Protein AF-A0A3G9HCE6-F1 (afdb_monomer_lite)

pLDDT: mean 91.92, std 8.66, range [55.44, 98.44]

Secondary structure (DSSP, 8-state):
--HHHHHHHHHHHHHHHHHHHHHHHHHHHHHGGGGPPPPPPBPPTTBPPHHHHHHH-----HHHHH-TT--EEE--TT-SS-TT-EEE-TTT--B---TT-HHHHT-TTSSB-SS--STTT---EEEEES-GGG-HHHHT-PPPHHHHHHHHHH-TT--HHHHHHT-----TTS-HHHHHHHHHHHHHGGGTT-SS--HHHHT---SS-GGGTEEEEEPTTSSEEEEE-TT----BHHHHH-TT--EEEEET--HHHHH--

Sequence (261 aa):
MTPEEKKRRKFIQQISGLGVLGLVAAAGIVGGPYLKPAEPRLRPPGAVEEDEFLGLCIKCGQCLQVCPYDSILLEDIDGKAGVGMAYIEPRERGCYLCEAFPCILACPSGALDHEHDSIEYVHMGIALVHNPDGCLAKIGKPVPDEGIDRIYDHTKVLTEAERSSRKVEIDPNDPEKVKLQKELLVKLEKHRGEESCTICADMCPFHPDHTLAIGMVAADGGGMLPEIREACNGCGACVELCPVDVIKIIPRKSYADIYKT

Structure (mmCIF, N/CA/C/O backbone):
data_AF-A0A3G9HCE6-F1
#
_entry.id   AF-A0A3G9HCE6-F1
#
loop_
_atom_site.group_PDB
_atom_site.id
_atom_site.type_symbol
_atom_site.label_atom_id
_atom_site.label_alt_id
_atom_site.label_comp_id
_atom_site.label_asym_id
_atom_site.label_entity_id
_atom_site.label_seq_id
_atom_site.pdbx_PDB_ins_code
_atom_site.Cartn_x
_atom_site.Cartn_y
_atom_site.Cartn_z
_atom_site.occupancy
_atom_site.B_iso_or_equiv
_atom_site.auth_seq_id
_atom_site.auth_comp_id
_atom_site.auth_asym_id
_atom_site.auth_atom_id
_atom_site.pdbx_PDB_model_num
ATOM 1 N N . MET A 1 1 ? -75.084 11.834 11.118 1.00 60.34 1 MET A N 1
ATOM 2 C CA . MET A 1 1 ? -73.929 12.322 10.336 1.00 60.34 1 MET A CA 1
ATOM 3 C C . MET A 1 1 ? -74.389 12.564 8.911 1.00 60.34 1 MET A C 1
ATOM 5 O O . MET A 1 1 ? -74.833 11.617 8.261 1.00 60.34 1 MET A O 1
ATOM 9 N N . THR A 1 2 ? -74.387 13.817 8.473 1.00 78.94 2 THR A N 1
ATOM 10 C CA . THR A 1 2 ? -74.925 14.236 7.172 1.00 78.94 2 THR A CA 1
ATOM 11 C C . THR A 1 2 ? -73.987 13.819 6.024 1.00 78.94 2 THR A C 1
ATOM 13 O O . THR A 1 2 ? -72.803 13.532 6.249 1.00 78.94 2 THR A O 1
ATOM 16 N N . PRO A 1 3 ? -74.478 13.738 4.772 1.00 76.44 3 PRO A N 1
ATOM 17 C CA . PRO A 1 3 ? -73.648 13.399 3.612 1.00 76.44 3 PRO A CA 1
ATOM 18 C C . PRO A 1 3 ? -72.439 14.335 3.425 1.00 76.44 3 PRO A C 1
ATOM 20 O O . PRO A 1 3 ? -71.359 13.879 3.043 1.00 76.44 3 PRO A O 1
ATOM 23 N N . GLU A 1 4 ? -72.584 15.621 3.757 1.00 77.69 4 GLU A N 1
ATOM 24 C CA . GLU A 1 4 ? -71.501 16.611 3.691 1.00 77.69 4 GLU A CA 1
ATOM 25 C C . GLU A 1 4 ? -70.404 16.371 4.736 1.00 77.69 4 GLU A C 1
ATOM 27 O O . GLU A 1 4 ? -69.217 16.471 4.418 1.00 77.69 4 GLU A O 1
ATOM 32 N N . GLU A 1 5 ? -70.764 15.968 5.958 1.00 75.50 5 GLU A N 1
ATOM 33 C CA . GLU A 1 5 ? -69.799 15.629 7.015 1.00 75.50 5 GLU A CA 1
ATOM 34 C C . GLU A 1 5 ? -68.941 14.413 6.631 1.00 75.50 5 GLU A C 1
ATOM 36 O O . GLU A 1 5 ? -67.725 14.408 6.846 1.00 75.50 5 GLU A O 1
ATOM 41 N N . LYS A 1 6 ? -69.538 13.400 5.980 1.00 76.88 6 LYS A N 1
ATOM 42 C CA . LYS A 1 6 ? -68.795 12.249 5.424 1.00 76.88 6 LYS A CA 1
ATOM 43 C C . LYS A 1 6 ? -67.804 12.673 4.337 1.00 76.88 6 LYS A C 1
ATOM 45 O O . LYS A 1 6 ? -66.693 12.141 4.292 1.00 76.88 6 LYS A O 1
ATOM 50 N N . LYS A 1 7 ? -68.186 13.625 3.478 1.00 80.25 7 LYS A N 1
ATOM 51 C CA . LYS A 1 7 ? -67.351 14.127 2.374 1.00 80.25 7 LYS A CA 1
ATOM 52 C C . LYS A 1 7 ? -66.168 14.953 2.893 1.00 80.25 7 LYS A C 1
ATOM 54 O O . LYS A 1 7 ? -65.039 14.712 2.471 1.00 80.25 7 LYS A O 1
ATOM 59 N N . ARG A 1 8 ? -66.396 15.834 3.879 1.00 78.31 8 ARG A N 1
ATOM 60 C CA . ARG A 1 8 ? -65.333 16.602 4.563 1.00 78.31 8 ARG A CA 1
ATOM 61 C C . ARG A 1 8 ? -64.347 15.691 5.295 1.00 78.31 8 ARG A C 1
ATOM 63 O O . ARG A 1 8 ? -63.143 15.885 5.172 1.00 78.31 8 ARG A O 1
ATOM 70 N N . ARG A 1 9 ? -64.829 14.652 5.988 1.00 79.62 9 ARG A N 1
ATOM 71 C CA . ARG A 1 9 ? -63.960 13.681 6.679 1.00 79.62 9 ARG A CA 1
ATOM 72 C C . ARG A 1 9 ? -63.068 12.899 5.710 1.00 79.62 9 ARG A C 1
ATOM 74 O O . ARG A 1 9 ? -61.874 12.784 5.965 1.00 79.62 9 ARG A O 1
ATOM 81 N N . LYS A 1 10 ? -63.619 12.414 4.589 1.00 76.06 10 LYS A N 1
ATOM 82 C CA . LYS A 1 10 ? -62.834 11.740 3.535 1.00 76.06 10 LYS A CA 1
ATOM 83 C C . LYS A 1 10 ? -61.774 12.659 2.929 1.00 76.06 10 LYS A C 1
ATOM 85 O O . LYS A 1 10 ? -60.643 12.229 2.742 1.00 76.06 10 LYS A O 1
ATOM 90 N N . PHE A 1 11 ? -62.123 13.918 2.678 1.00 77.69 11 PHE A N 1
ATOM 91 C CA . PHE A 1 11 ? -61.197 14.913 2.139 1.00 77.69 11 PHE A CA 1
ATOM 92 C C . PHE A 1 11 ? -60.029 15.201 3.096 1.00 77.69 11 PHE A C 1
ATOM 94 O O . PHE A 1 11 ? -58.874 15.167 2.683 1.00 77.69 11 PHE A O 1
ATOM 101 N N . ILE A 1 12 ? -60.309 15.384 4.393 1.00 80.50 12 ILE A N 1
ATOM 102 C CA . ILE A 1 12 ? -59.268 15.580 5.418 1.00 80.50 12 ILE A CA 1
ATOM 103 C C . ILE A 1 12 ? -58.364 14.344 5.528 1.00 80.50 12 ILE A C 1
ATOM 105 O O . ILE A 1 12 ? -57.147 14.492 5.612 1.00 80.50 12 ILE A O 1
ATOM 109 N N . GLN A 1 13 ? -58.924 13.129 5.473 1.00 76.81 13 GLN A N 1
ATOM 110 C CA . GLN A 1 13 ? -58.152 11.876 5.487 1.00 76.81 13 GLN A CA 1
ATOM 111 C C . GLN A 1 13 ? -57.246 11.720 4.253 1.00 76.81 13 GLN A C 1
ATOM 113 O O . GLN A 1 13 ? -56.122 11.244 4.371 1.00 76.81 13 GLN A O 1
ATOM 118 N N . GLN A 1 14 ? -57.703 12.153 3.076 1.00 75.56 14 GLN A N 1
ATOM 119 C CA . GLN A 1 14 ? -56.906 12.107 1.845 1.00 75.56 14 GLN A CA 1
ATOM 120 C C . GLN A 1 14 ? -55.777 13.146 1.841 1.00 75.56 14 GLN A C 1
ATOM 122 O O . GLN A 1 14 ? -54.654 12.818 1.464 1.00 75.56 14 GLN A O 1
ATOM 127 N N . ILE A 1 15 ? -56.040 14.371 2.310 1.00 79.69 15 ILE A N 1
ATOM 128 C CA . ILE A 1 15 ? -55.018 15.427 2.409 1.00 79.69 15 ILE A CA 1
ATOM 129 C C . ILE A 1 15 ? -53.955 15.079 3.447 1.00 79.69 15 ILE A C 1
ATOM 131 O O . ILE A 1 15 ? -52.769 15.258 3.187 1.00 79.69 15 ILE A O 1
ATOM 135 N N . SER A 1 16 ? -54.359 14.562 4.608 1.00 77.00 16 SER A N 1
ATOM 136 C CA . SER A 1 16 ? -53.408 14.140 5.643 1.00 77.00 16 SER A CA 1
ATOM 137 C C . SER A 1 16 ? -52.540 12.969 5.174 1.00 77.00 16 SER A C 1
ATOM 139 O O . SER A 1 16 ? -51.330 13.008 5.375 1.00 77.00 16 SER A O 1
ATOM 141 N N . GLY A 1 17 ? -53.114 11.989 4.465 1.00 78.12 17 GLY A N 1
ATOM 142 C CA . GLY A 1 17 ? -52.346 10.903 3.848 1.00 78.12 17 GLY A CA 1
ATOM 143 C C . GLY A 1 17 ? -51.309 11.396 2.830 1.00 78.12 17 GLY A C 1
ATOM 144 O O . GLY A 1 17 ? -50.147 11.000 2.901 1.00 78.12 17 GLY A O 1
ATOM 145 N N . LEU A 1 18 ? -51.700 12.307 1.930 1.00 80.00 18 LEU A N 1
ATOM 146 C CA . LEU A 1 18 ? -50.794 12.923 0.948 1.00 80.00 18 LEU A CA 1
ATOM 147 C C . LEU A 1 18 ? -49.711 13.792 1.605 1.00 80.00 18 LEU A C 1
ATOM 149 O O . LEU A 1 18 ? -48.564 13.763 1.170 1.00 80.00 18 LEU A O 1
ATOM 153 N N . GLY A 1 19 ? -50.050 14.531 2.665 1.00 82.81 19 GLY A N 1
ATOM 154 C CA . GLY A 1 19 ? -49.100 15.361 3.407 1.00 82.81 19 GLY A CA 1
ATOM 155 C C . GLY A 1 19 ? -48.031 14.542 4.134 1.00 82.81 19 GLY A C 1
ATOM 156 O O . GLY A 1 19 ? -46.852 14.883 4.069 1.00 82.81 19 GLY A O 1
ATOM 157 N N . VAL A 1 20 ? -48.418 13.430 4.769 1.00 84.94 20 VAL A N 1
ATOM 158 C CA . VAL A 1 20 ? -47.471 12.511 5.426 1.00 84.94 20 VAL A CA 1
ATOM 159 C C . VAL A 1 20 ? -46.556 11.843 4.398 1.00 84.94 20 VAL A C 1
ATOM 161 O O . VAL A 1 20 ? -45.344 11.822 4.590 1.00 84.94 20 VAL A O 1
ATOM 164 N N . LEU A 1 21 ? -47.105 11.362 3.279 1.00 81.38 21 LEU A N 1
ATOM 165 C CA . LEU A 1 21 ? -46.311 10.802 2.178 1.00 81.38 21 LEU A CA 1
ATOM 166 C C . LEU A 1 21 ? -45.329 11.825 1.594 1.00 81.38 21 LEU A C 1
ATOM 168 O O . LEU A 1 21 ? -44.172 11.488 1.357 1.00 81.38 21 LEU A O 1
ATOM 172 N N . GLY A 1 22 ? -45.764 13.075 1.414 1.00 86.38 22 GLY A N 1
ATOM 173 C CA . GLY A 1 22 ? -44.907 14.167 0.951 1.00 86.38 22 GLY A CA 1
ATOM 174 C C . GLY A 1 22 ? -43.752 14.465 1.909 1.00 86.38 22 GLY A C 1
ATOM 175 O O . GLY A 1 22 ? -42.620 14.632 1.462 1.00 86.38 22 GLY A O 1
ATOM 176 N N . LEU A 1 23 ? -44.006 14.467 3.222 1.00 85.38 23 LEU A N 1
ATOM 177 C CA . LEU A 1 23 ? -42.973 14.652 4.247 1.00 85.38 23 LEU A CA 1
ATOM 178 C C . LEU A 1 23 ? -41.970 13.496 4.287 1.00 85.38 23 LEU A C 1
ATOM 180 O O . LEU A 1 23 ? -40.770 13.745 4.348 1.00 85.38 23 LEU A O 1
ATOM 184 N N . VAL A 1 24 ? -42.436 12.247 4.213 1.00 85.50 24 VAL A N 1
ATOM 185 C CA . VAL A 1 24 ? -41.553 11.069 4.176 1.00 85.50 24 VAL A CA 1
ATOM 186 C C . VAL A 1 24 ? -40.700 11.071 2.908 1.00 85.50 24 VAL A C 1
ATOM 188 O O . VAL A 1 24 ? -39.497 10.837 2.984 1.00 85.50 24 VAL A O 1
ATOM 191 N N . ALA A 1 25 ? -41.285 11.396 1.753 1.00 85.56 25 ALA A N 1
ATOM 192 C CA . ALA A 1 25 ? -40.547 11.504 0.498 1.00 85.56 25 ALA A CA 1
ATOM 193 C C . ALA A 1 25 ? -39.498 12.628 0.547 1.00 85.56 25 ALA A C 1
ATOM 195 O O . ALA A 1 25 ? -38.353 12.412 0.160 1.00 85.56 25 ALA A O 1
ATOM 196 N N . ALA A 1 26 ? -39.851 13.803 1.079 1.00 85.06 26 ALA A N 1
ATOM 197 C CA . ALA A 1 26 ? -38.914 14.912 1.247 1.00 85.06 26 ALA A CA 1
ATOM 198 C C . ALA A 1 26 ? -37.781 14.565 2.225 1.00 85.06 26 ALA A C 1
ATOM 200 O O . ALA A 1 26 ? -36.617 14.823 1.928 1.00 85.06 26 ALA A O 1
ATOM 201 N N . ALA A 1 27 ? -38.096 13.920 3.352 1.00 84.69 27 ALA A N 1
ATOM 202 C CA . ALA A 1 27 ? -37.101 13.439 4.305 1.00 84.69 27 ALA A CA 1
ATOM 203 C C . ALA A 1 27 ? -36.190 12.362 3.696 1.00 84.69 27 ALA A C 1
ATOM 205 O O . ALA A 1 27 ? -34.996 12.364 3.962 1.00 84.69 27 ALA A O 1
ATOM 206 N N . GLY A 1 28 ? -36.716 11.484 2.838 1.00 83.06 28 GLY A N 1
ATOM 207 C CA . GLY A 1 28 ? -35.921 10.500 2.102 1.00 83.06 28 GLY A CA 1
ATOM 208 C C . GLY A 1 28 ? -34.998 11.131 1.055 1.00 83.06 28 GLY A C 1
ATOM 209 O O . GLY A 1 28 ? -33.844 10.734 0.950 1.00 83.06 28 GLY A O 1
ATOM 210 N N . ILE A 1 29 ? -35.464 12.144 0.316 1.00 83.56 29 ILE A N 1
ATOM 211 C CA . ILE A 1 29 ? -34.658 12.855 -0.695 1.00 83.56 29 ILE A CA 1
ATOM 212 C C . ILE A 1 29 ? -33.563 13.699 -0.035 1.00 83.56 29 ILE A C 1
ATOM 214 O O . ILE A 1 29 ? -32.429 13.705 -0.506 1.00 83.56 29 ILE A O 1
ATOM 218 N N . VAL A 1 30 ? -33.893 14.404 1.052 1.00 80.44 30 VAL A N 1
ATOM 219 C CA . VAL A 1 30 ? -32.938 15.260 1.770 1.00 80.44 30 VAL A CA 1
ATOM 220 C C . VAL A 1 30 ? -32.012 14.426 2.648 1.00 80.44 30 VAL A C 1
ATOM 222 O O . VAL A 1 30 ? -30.813 14.659 2.639 1.00 80.44 30 VAL A O 1
ATOM 225 N N . GLY A 1 31 ? -32.539 13.450 3.386 1.00 74.19 31 GLY A N 1
ATOM 226 C CA . GLY A 1 31 ? -31.785 12.614 4.321 1.00 74.19 31 GLY A CA 1
ATOM 227 C C . GLY A 1 31 ? -31.021 11.466 3.659 1.00 74.19 31 GLY A C 1
ATOM 228 O O . GLY A 1 31 ? -29.937 11.121 4.116 1.00 74.19 31 GLY A O 1
ATOM 229 N N . GLY A 1 32 ? -31.528 10.901 2.561 1.00 75.94 32 GLY A N 1
ATOM 230 C CA . GLY A 1 32 ? -30.936 9.749 1.868 1.00 75.94 32 GLY A CA 1
ATOM 231 C C . GLY A 1 32 ? -29.462 9.918 1.469 1.00 75.94 32 GLY A C 1
ATOM 232 O O . GLY A 1 32 ? -28.676 9.008 1.725 1.00 75.94 32 GLY A O 1
ATOM 233 N N . PRO A 1 33 ? -29.034 11.068 0.912 1.00 67.94 33 PRO A N 1
ATOM 234 C CA . PRO A 1 33 ? -27.624 11.329 0.618 1.00 67.94 33 PRO A CA 1
ATOM 235 C C . PRO A 1 33 ? -26.710 11.320 1.851 1.00 67.94 33 PRO A C 1
ATOM 237 O O . PRO A 1 33 ? -25.549 10.934 1.728 1.00 67.94 33 PRO A O 1
ATOM 240 N N . TYR A 1 34 ? -27.225 11.698 3.027 1.00 65.31 34 TYR A N 1
ATOM 241 C CA . TYR A 1 34 ? -26.488 11.668 4.299 1.00 65.31 34 TYR A CA 1
ATOM 242 C C . TYR A 1 34 ? -26.460 10.277 4.946 1.00 65.31 34 TYR A C 1
ATOM 244 O O . TYR A 1 34 ? -25.700 10.058 5.883 1.00 65.31 34 TYR A O 1
ATOM 252 N N . LEU A 1 35 ? -27.261 9.331 4.444 1.00 63.19 35 LEU A N 1
ATOM 253 C CA . LEU A 1 35 ? -27.303 7.939 4.903 1.00 63.19 35 LEU A CA 1
ATOM 254 C C . LEU A 1 35 ? -26.409 7.006 4.075 1.00 63.19 35 LEU A C 1
ATOM 256 O O . LEU A 1 35 ? -26.495 5.789 4.236 1.00 63.19 35 LEU A O 1
ATOM 260 N N . LYS A 1 36 ? -25.564 7.532 3.175 1.00 56.06 36 LYS A N 1
ATOM 261 C CA . LYS A 1 36 ? -24.596 6.685 2.472 1.00 56.06 36 LYS A CA 1
ATOM 262 C C . LYS A 1 36 ? -23.664 6.036 3.505 1.00 56.06 36 LYS A C 1
ATOM 264 O O . LYS A 1 36 ? -23.007 6.777 4.237 1.00 56.06 36 LYS A O 1
ATOM 269 N N . PRO A 1 37 ? -23.588 4.694 3.569 1.00 55.44 37 PRO A N 1
ATOM 270 C CA . PRO A 1 37 ? -22.619 4.037 4.429 1.00 55.44 37 PRO A CA 1
ATOM 271 C C . PRO A 1 37 ? -21.224 4.512 4.026 1.00 55.44 37 PRO A C 1
ATOM 273 O O . PRO A 1 37 ? -20.914 4.611 2.835 1.00 55.44 37 PRO A O 1
ATOM 276 N N . ALA A 1 38 ? -20.411 4.866 5.020 1.00 59.75 38 ALA A N 1
ATOM 277 C CA . ALA A 1 38 ? -19.011 5.171 4.793 1.00 59.75 38 ALA A CA 1
ATOM 278 C C . ALA A 1 38 ? -18.374 3.967 4.087 1.00 59.75 38 ALA A C 1
ATOM 280 O O . ALA A 1 38 ? -18.560 2.828 4.516 1.00 59.75 38 ALA A O 1
ATOM 281 N N . GLU A 1 39 ? -17.674 4.209 2.977 1.00 65.12 39 GLU A N 1
ATOM 282 C CA . GLU A 1 39 ? -16.879 3.152 2.362 1.00 65.12 39 GLU A CA 1
ATOM 283 C C . GLU A 1 39 ? -15.845 2.698 3.398 1.00 65.12 39 GLU A C 1
ATOM 285 O O . GLU A 1 39 ? -15.124 3.550 3.934 1.00 65.12 39 GLU A O 1
ATOM 290 N N . PRO A 1 40 ? -15.806 1.397 3.738 1.00 73.81 40 PRO A N 1
ATOM 291 C CA . PRO A 1 40 ? -14.893 0.906 4.752 1.00 73.81 40 PRO A CA 1
ATOM 292 C C . PRO A 1 40 ? -13.469 1.215 4.304 1.00 73.81 40 PRO A C 1
ATOM 294 O O . PRO A 1 40 ? -13.105 1.004 3.148 1.00 73.81 40 PRO A O 1
ATOM 297 N N . ARG A 1 41 ? -12.672 1.761 5.217 1.00 88.69 41 ARG A N 1
ATOM 298 C CA . ARG A 1 41 ? -11.258 2.053 4.980 1.00 88.69 41 ARG A CA 1
ATOM 299 C C . ARG A 1 41 ? -10.433 0.792 5.208 1.00 88.69 41 ARG A C 1
ATOM 301 O O . ARG A 1 41 ? -10.819 -0.078 5.988 1.00 88.69 41 ARG A O 1
ATOM 308 N N . LEU A 1 42 ? -9.285 0.693 4.543 1.00 95.69 42 LEU A N 1
ATOM 309 C CA . LEU A 1 42 ? -8.362 -0.413 4.774 1.00 95.69 42 LEU A CA 1
ATOM 310 C C . LEU A 1 42 ? -7.729 -0.262 6.161 1.00 95.69 42 LEU A C 1
ATOM 312 O O . LEU A 1 42 ? -7.126 0.769 6.455 1.00 95.69 42 LEU A O 1
ATOM 316 N N . ARG A 1 43 ? -7.877 -1.269 7.023 1.00 96.38 43 ARG A N 1
ATOM 317 C CA . ARG A 1 43 ? -7.261 -1.275 8.356 1.00 96.38 43 ARG A CA 1
ATOM 318 C C . ARG A 1 43 ? -5.839 -1.851 8.306 1.00 96.38 43 ARG A C 1
ATOM 320 O O . ARG A 1 43 ? -5.524 -2.578 7.362 1.00 96.38 43 ARG A O 1
ATOM 327 N N . PRO A 1 44 ? -4.970 -1.520 9.281 1.00 96.88 44 PRO A N 1
ATOM 328 C CA . PRO A 1 44 ? -3.641 -2.119 9.379 1.00 96.88 44 PRO A CA 1
ATOM 329 C C . PRO A 1 44 ? -3.672 -3.655 9.506 1.00 96.88 44 PRO A C 1
ATOM 331 O O . PRO A 1 44 ? -4.714 -4.218 9.854 1.00 96.88 44 PRO A O 1
ATOM 334 N N . PRO A 1 45 ? -2.534 -4.334 9.266 1.00 96.69 45 PRO A N 1
ATOM 335 C CA . PRO A 1 45 ? -2.390 -5.767 9.516 1.00 96.69 45 PRO A CA 1
ATOM 336 C C . PRO A 1 45 ? -2.847 -6.168 10.920 1.00 96.69 45 PRO A C 1
ATOM 338 O O . PRO A 1 45 ? -2.603 -5.436 11.878 1.00 96.69 45 PRO A O 1
ATOM 341 N N . GLY A 1 46 ? -3.504 -7.324 11.026 1.00 95.62 46 GLY A N 1
ATOM 342 C CA . GLY A 1 46 ? -3.994 -7.873 12.291 1.00 95.62 46 GLY A CA 1
ATOM 343 C C . GLY A 1 46 ? -5.261 -7.210 12.836 1.00 95.62 46 GLY A C 1
ATOM 344 O O . GLY A 1 46 ? -5.722 -7.597 13.896 1.00 95.62 46 GLY A O 1
ATOM 345 N N . ALA A 1 47 ? -5.855 -6.217 12.167 1.00 96.19 47 ALA A N 1
ATOM 346 C CA . ALA A 1 47 ? -7.066 -5.583 12.688 1.00 96.19 47 ALA A CA 1
ATOM 347 C C . ALA A 1 47 ? -8.212 -6.592 12.887 1.00 96.19 47 ALA A C 1
ATOM 349 O O . ALA A 1 47 ? -8.660 -7.211 11.921 1.00 96.19 47 ALA A O 1
ATOM 350 N N . VAL A 1 48 ? -8.741 -6.678 14.112 1.00 95.19 48 VAL A N 1
ATOM 351 C CA . VAL A 1 48 ? -9.958 -7.453 14.432 1.00 95.19 48 VAL A CA 1
ATOM 352 C C . VAL A 1 48 ? -11.168 -6.923 13.657 1.00 95.19 48 VAL A C 1
ATOM 354 O O . VAL A 1 48 ? -11.061 -5.890 12.992 1.00 95.19 48 VAL A O 1
ATOM 357 N N . GLU A 1 49 ? -12.319 -7.592 13.723 1.00 92.81 49 GLU A N 1
ATOM 358 C CA . GLU A 1 49 ? -13.537 -7.174 13.012 1.00 92.81 49 GLU A CA 1
ATOM 359 C C . GLU A 1 49 ? -13.898 -5.702 13.252 1.00 92.81 49 GLU A C 1
ATOM 361 O O . GLU A 1 49 ? -13.622 -5.139 14.306 1.00 92.81 49 GLU A O 1
ATOM 366 N N . GLU A 1 50 ? -14.503 -5.051 12.255 1.00 92.00 50 GLU A N 1
ATOM 367 C CA . GLU A 1 50 ? -14.605 -3.584 12.211 1.00 92.00 50 GLU A CA 1
ATOM 368 C C . GLU A 1 50 ? -15.250 -2.966 13.463 1.00 92.00 50 GLU A C 1
ATOM 370 O O . GLU A 1 50 ? -14.696 -2.029 14.037 1.00 92.00 50 GLU A O 1
ATOM 375 N N . ASP A 1 51 ? -16.373 -3.513 13.931 1.00 91.62 51 ASP A N 1
ATOM 376 C CA . ASP A 1 51 ? -17.062 -3.006 15.124 1.00 91.62 51 ASP A CA 1
ATOM 377 C C . ASP A 1 51 ? -16.222 -3.183 16.400 1.00 91.62 51 ASP A C 1
ATOM 379 O O . ASP A 1 51 ? -16.210 -2.315 17.278 1.00 91.62 51 ASP A O 1
ATOM 383 N N . GLU A 1 52 ? -15.474 -4.282 16.492 1.00 94.50 52 GLU A N 1
ATOM 384 C CA . GLU A 1 52 ? -14.575 -4.554 17.611 1.00 94.50 52 GLU A CA 1
ATOM 385 C C . GLU A 1 52 ? -13.338 -3.651 17.553 1.00 94.50 52 GLU A C 1
ATOM 387 O O . GLU A 1 52 ? -12.966 -3.044 18.556 1.00 94.50 52 GLU A O 1
ATOM 392 N N . PHE A 1 53 ? -12.762 -3.456 16.365 1.00 95.00 53 PHE A N 1
ATOM 393 C CA . PHE A 1 53 ? -11.640 -2.549 16.136 1.00 95.00 53 PHE A CA 1
ATOM 394 C C . PHE A 1 53 ? -11.994 -1.125 16.577 1.00 95.00 53 PHE A C 1
ATOM 396 O O . PHE A 1 53 ? -11.207 -0.469 17.263 1.00 95.00 53 PHE A O 1
ATOM 403 N N . LEU A 1 54 ? -13.195 -0.653 16.225 1.00 92.62 54 LEU A N 1
ATOM 404 C CA . LEU A 1 54 ? -13.699 0.662 16.624 1.00 92.62 54 LEU A CA 1
ATOM 405 C C . LEU A 1 54 ? -13.895 0.790 18.144 1.00 92.62 54 LEU A C 1
ATOM 407 O O . LEU A 1 54 ? -13.763 1.895 18.675 1.00 92.62 54 LEU A O 1
ATOM 411 N N . GLY A 1 55 ? -14.191 -0.313 18.839 1.00 94.38 55 GLY A N 1
ATOM 412 C CA . GLY A 1 55 ? -14.329 -0.361 20.297 1.00 94.38 55 GLY A CA 1
ATOM 413 C C . GLY A 1 55 ? -13.002 -0.487 21.051 1.00 94.38 55 GLY A C 1
ATOM 414 O O . GLY A 1 55 ? -12.855 0.092 22.128 1.00 94.38 55 GLY A O 1
ATOM 415 N N . LEU A 1 56 ? -12.030 -1.213 20.492 1.00 96.69 56 LEU A N 1
ATOM 416 C CA . LEU A 1 56 ? -10.735 -1.486 21.121 1.00 96.69 56 LEU A CA 1
ATOM 417 C C . LEU A 1 56 ? -9.684 -0.418 20.823 1.00 96.69 56 LEU A C 1
ATOM 419 O O . LEU A 1 56 ? -8.788 -0.195 21.637 1.00 96.69 56 LEU A O 1
ATOM 423 N N . CYS A 1 57 ? -9.721 0.231 19.659 1.00 96.38 57 CYS A N 1
ATOM 424 C CA . CYS A 1 57 ? -8.676 1.174 19.275 1.00 96.38 57 CYS A CA 1
ATOM 425 C C . CYS A 1 57 ? -8.704 2.428 20.160 1.00 96.38 57 CYS A C 1
ATOM 427 O O . CYS A 1 57 ? -9.564 3.301 20.037 1.00 96.38 57 CYS A O 1
ATOM 429 N N . ILE A 1 58 ? -7.687 2.564 21.013 1.00 96.12 58 ILE A N 1
ATOM 430 C CA . ILE A 1 58 ? -7.527 3.718 21.911 1.00 96.12 58 ILE A CA 1
ATOM 431 C C . ILE A 1 58 ? -6.854 4.927 21.244 1.00 96.12 58 ILE A C 1
ATOM 433 O O . ILE A 1 58 ? -6.522 5.895 21.925 1.00 96.12 58 ILE A O 1
ATOM 437 N N . LYS A 1 59 ? -6.619 4.875 19.923 1.00 95.94 59 LYS A N 1
ATOM 438 C CA . LYS A 1 59 ? -6.081 5.991 19.118 1.00 95.94 59 LYS A CA 1
ATOM 439 C C . LYS A 1 59 ? -4.716 6.503 19.604 1.00 95.94 59 LYS A C 1
ATOM 441 O O . LYS A 1 59 ? -4.407 7.684 19.508 1.00 95.94 59 LYS A O 1
ATOM 446 N N . CYS A 1 60 ? -3.883 5.604 20.131 1.00 96.81 60 CYS A N 1
ATOM 447 C CA . CYS A 1 60 ? -2.568 5.950 20.679 1.00 96.81 60 CYS A CA 1
ATOM 448 C C . CYS A 1 60 ? -1.507 6.259 19.607 1.00 96.81 60 CYS A C 1
ATOM 450 O O . CYS A 1 60 ? -0.469 6.831 19.926 1.00 96.81 60 CYS A O 1
ATOM 452 N N . GLY A 1 61 ? -1.734 5.845 18.354 1.00 97.00 61 GLY A N 1
ATOM 453 C CA . GLY A 1 61 ? -0.815 6.081 17.239 1.00 97.00 61 GLY A CA 1
ATOM 454 C C . GLY A 1 61 ? 0.470 5.243 17.250 1.00 97.00 61 GLY A C 1
ATOM 455 O O . GLY A 1 61 ? 1.325 5.469 16.400 1.00 97.00 61 GLY A O 1
ATOM 456 N N . GLN A 1 62 ? 0.629 4.271 18.156 1.00 98.00 62 GLN A N 1
ATOM 457 C CA . GLN A 1 62 ? 1.855 3.460 18.235 1.00 98.00 62 GLN A CA 1
ATOM 458 C C . GLN A 1 62 ? 2.117 2.663 16.950 1.00 98.00 62 GLN A C 1
ATOM 460 O O . GLN A 1 62 ? 3.237 2.678 16.449 1.00 98.00 62 GLN A O 1
ATOM 465 N N . CYS A 1 63 ? 1.074 2.076 16.353 1.00 97.81 63 CYS A N 1
ATOM 466 C CA . CYS A 1 63 ? 1.159 1.380 15.067 1.00 97.81 63 CYS A CA 1
ATOM 467 C C . CYS A 1 63 ? 1.666 2.282 13.924 1.00 97.81 63 CYS A C 1
ATOM 469 O O . CYS A 1 63 ? 2.462 1.830 13.103 1.00 97.81 63 CYS A O 1
ATOM 471 N N . LEU A 1 64 ? 1.276 3.564 13.904 1.00 97.56 64 LEU A N 1
ATOM 472 C CA . LEU A 1 64 ? 1.788 4.556 12.953 1.00 97.56 64 LEU A CA 1
ATOM 473 C C . LEU A 1 64 ? 3.284 4.811 13.165 1.00 97.56 64 LEU A C 1
ATOM 475 O O . LEU A 1 64 ? 4.039 4.833 12.197 1.00 97.56 64 LEU A O 1
ATOM 479 N N . GLN A 1 65 ? 3.724 4.974 14.417 1.00 97.31 65 GLN A N 1
ATOM 480 C CA . GLN A 1 65 ? 5.121 5.303 14.734 1.00 97.31 65 GLN A CA 1
ATOM 481 C C . GLN A 1 65 ? 6.097 4.182 14.363 1.00 97.31 65 GLN A C 1
ATOM 483 O O . GLN A 1 65 ? 7.202 4.454 13.899 1.00 97.31 65 GLN A O 1
ATOM 488 N N . VAL A 1 66 ? 5.690 2.925 14.558 1.00 97.62 66 VAL A N 1
ATOM 489 C CA . VAL A 1 66 ? 6.548 1.757 14.300 1.00 97.62 66 VAL A CA 1
ATOM 490 C C . VAL A 1 66 ? 6.503 1.274 12.851 1.00 97.62 66 VAL A C 1
ATOM 492 O O . VAL A 1 66 ? 7.266 0.382 12.497 1.00 97.62 66 VAL A O 1
ATOM 495 N N . CYS A 1 67 ? 5.624 1.821 12.002 1.00 98.06 67 CYS A N 1
ATOM 496 C CA . CYS A 1 67 ? 5.507 1.407 10.606 1.00 98.06 67 CYS A CA 1
ATOM 497 C C . CYS A 1 67 ? 6.762 1.820 9.807 1.00 98.06 67 CYS A C 1
ATOM 499 O O . CYS A 1 67 ? 6.962 3.018 9.565 1.00 98.06 67 CYS A O 1
ATOM 501 N N . PRO A 1 68 ? 7.589 0.871 9.319 1.00 97.31 68 PRO A N 1
ATOM 502 C CA . PRO A 1 68 ? 8.820 1.220 8.607 1.00 97.31 68 PRO A CA 1
ATOM 503 C C . PRO A 1 68 ? 8.564 1.893 7.256 1.00 97.31 68 PRO A C 1
ATOM 505 O O . PRO A 1 68 ? 9.413 2.626 6.766 1.00 97.31 68 PRO A O 1
ATOM 508 N N . TYR A 1 69 ? 7.389 1.686 6.660 1.00 97.94 69 TYR A N 1
ATOM 509 C CA . TYR A 1 69 ? 7.034 2.222 5.344 1.00 97.94 69 TYR A CA 1
ATOM 510 C C . TYR A 1 69 ? 6.146 3.468 5.393 1.00 97.94 69 TYR A C 1
ATOM 512 O O . TYR A 1 69 ? 5.807 3.983 4.332 1.00 97.94 69 TYR A O 1
ATOM 520 N N . ASP A 1 70 ? 5.784 3.954 6.589 1.00 97.69 70 ASP A N 1
ATOM 521 C CA . ASP A 1 70 ? 4.844 5.072 6.784 1.00 97.69 70 ASP A CA 1
ATOM 522 C C . ASP A 1 70 ? 3.451 4.852 6.163 1.00 97.69 70 ASP A C 1
ATOM 524 O O . ASP A 1 70 ? 2.770 5.813 5.809 1.00 97.69 70 ASP A O 1
ATOM 528 N N . SER A 1 71 ? 3.026 3.592 6.037 1.00 98.00 71 SER A N 1
ATOM 529 C CA . SER A 1 71 ? 1.762 3.202 5.394 1.00 98.00 71 SER A CA 1
ATOM 530 C C . SER A 1 71 ? 0.522 3.462 6.252 1.00 98.00 71 SER A C 1
ATOM 532 O O . SER A 1 71 ? -0.584 3.541 5.727 1.00 98.00 71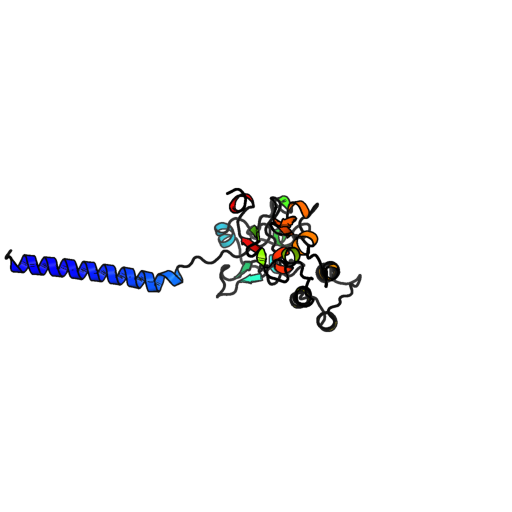 SER A O 1
ATOM 534 N N . ILE A 1 72 ? 0.681 3.536 7.577 1.00 97.94 72 ILE A N 1
ATOM 535 C CA . ILE A 1 72 ? -0.434 3.710 8.515 1.00 97.94 72 ILE A CA 1
ATOM 536 C C . ILE A 1 72 ? -0.654 5.201 8.769 1.00 97.94 72 ILE A C 1
ATOM 538 O O . ILE A 1 72 ? 0.257 5.912 9.192 1.00 97.94 72 ILE A O 1
ATOM 542 N N . LEU A 1 73 ? -1.887 5.645 8.563 1.00 95.88 73 LEU A N 1
ATOM 543 C CA . LEU A 1 73 ? -2.371 6.999 8.798 1.00 95.88 73 LEU A CA 1
ATOM 544 C C . LEU A 1 73 ? -3.379 7.001 9.952 1.00 95.88 73 LEU A C 1
ATOM 546 O O . LEU A 1 73 ? -3.987 5.975 10.264 1.00 95.88 73 LEU A O 1
ATOM 550 N N . LEU A 1 74 ? -3.562 8.158 10.588 1.00 95.25 74 LEU A N 1
ATOM 551 C CA . LEU A 1 74 ? -4.644 8.393 11.544 1.00 95.25 74 LEU A CA 1
ATOM 552 C C . LEU A 1 74 ? -5.678 9.294 10.884 1.00 95.25 74 LEU A C 1
ATOM 554 O O . LEU A 1 74 ? -5.326 10.314 10.298 1.00 95.25 74 LEU A O 1
ATOM 558 N N . GLU A 1 75 ? -6.937 8.885 10.945 1.00 92.31 75 GLU A N 1
ATOM 559 C CA . GLU A 1 75 ? -8.030 9.593 10.284 1.00 92.31 75 GLU A CA 1
ATOM 560 C C . GLU A 1 75 ? -8.354 10.912 10.994 1.00 92.31 75 GLU A C 1
ATOM 562 O O . GLU A 1 75 ? -8.355 10.981 12.227 1.00 92.31 75 GLU A O 1
ATOM 567 N N . ASP A 1 76 ? -8.642 11.950 10.213 1.00 88.81 76 ASP A N 1
ATOM 568 C CA . ASP A 1 76 ? -9.005 13.269 10.734 1.00 88.81 76 ASP A CA 1
ATOM 569 C C . ASP A 1 76 ? -10.507 13.332 11.102 1.00 88.81 76 ASP A C 1
ATOM 571 O O . ASP A 1 76 ? -11.260 12.364 10.956 1.00 88.81 76 ASP A O 1
ATOM 575 N N . ILE A 1 77 ? -10.958 14.461 11.646 1.00 86.19 77 ILE A N 1
ATOM 576 C CA . ILE A 1 77 ? -12.314 14.673 12.178 1.00 86.19 77 ILE A CA 1
ATOM 577 C C . ILE A 1 77 ? -13.394 14.528 11.096 1.00 86.19 77 ILE A C 1
ATOM 579 O O . ILE A 1 77 ? -14.505 14.083 11.384 1.00 86.19 77 ILE A O 1
ATOM 583 N N . ASP A 1 78 ? -13.078 14.908 9.864 1.00 82.69 78 ASP A N 1
ATOM 584 C CA . ASP A 1 78 ? -13.951 14.850 8.688 1.00 82.69 78 ASP A CA 1
ATOM 585 C C . ASP A 1 78 ? -13.825 13.537 7.896 1.00 82.69 78 ASP A C 1
ATOM 587 O O . ASP A 1 78 ? -14.532 13.324 6.905 1.00 82.69 78 ASP A O 1
ATOM 591 N N . GLY A 1 79 ? -12.941 12.646 8.341 1.00 77.19 79 GLY A N 1
ATOM 592 C CA . GLY A 1 79 ? -12.641 11.396 7.674 1.00 77.19 79 GLY A CA 1
ATOM 593 C C . GLY A 1 79 ? -13.696 10.302 7.861 1.00 77.19 79 GLY A C 1
ATOM 594 O O . GLY A 1 79 ? -14.647 10.401 8.639 1.00 77.19 79 GLY A O 1
ATOM 595 N N . LYS A 1 80 ? -13.521 9.206 7.117 1.00 78.00 80 LYS A N 1
ATOM 596 C CA . LYS A 1 80 ? -14.495 8.102 7.009 1.00 78.00 80 LYS A CA 1
ATOM 597 C C . LYS A 1 80 ? -14.078 6.840 7.766 1.00 78.00 80 LYS A C 1
ATOM 599 O O . LYS A 1 80 ? -14.910 5.962 7.960 1.00 78.00 80 LYS A O 1
ATOM 604 N N . ALA A 1 81 ? -12.828 6.751 8.226 1.00 76.94 81 ALA A N 1
ATOM 605 C CA . ALA A 1 81 ? -12.317 5.640 9.038 1.00 76.94 81 ALA A CA 1
ATOM 606 C C . ALA A 1 81 ? -12.680 5.735 10.534 1.00 76.94 81 ALA A C 1
ATOM 608 O O . ALA A 1 81 ? -12.267 4.875 11.312 1.00 76.94 81 ALA A O 1
ATOM 609 N N . GLY A 1 82 ? -13.405 6.775 10.954 1.00 82.44 82 GLY A N 1
ATOM 610 C CA . GLY A 1 82 ? -13.616 7.122 12.359 1.00 82.44 82 GLY A CA 1
ATOM 611 C C . GLY A 1 82 ? -12.477 7.987 12.907 1.00 82.44 82 GLY A C 1
ATOM 612 O O . GLY A 1 82 ? -11.306 7.673 12.733 1.00 82.44 82 GLY A O 1
ATOM 613 N N . VAL A 1 83 ? -12.824 9.078 13.593 1.00 88.12 83 VAL A N 1
ATOM 614 C CA . VAL A 1 83 ? -11.867 10.107 14.039 1.00 88.12 83 VAL A CA 1
ATOM 615 C C . VAL A 1 83 ? -10.727 9.509 14.867 1.00 88.12 83 VAL A C 1
ATOM 617 O O . VAL A 1 83 ? -10.981 8.878 15.898 1.00 88.12 83 VAL A O 1
ATOM 620 N N . GLY A 1 84 ? -9.484 9.740 14.448 1.00 89.75 84 GLY A N 1
ATOM 621 C CA . GLY A 1 84 ? -8.255 9.265 15.089 1.00 89.75 84 GLY A CA 1
ATOM 622 C C . GLY A 1 84 ? -7.995 7.764 14.946 1.00 89.75 84 GLY A C 1
ATOM 623 O O . GLY A 1 84 ? -7.092 7.241 15.598 1.00 89.75 84 GLY A O 1
ATOM 624 N N . MET A 1 85 ? -8.786 7.052 14.142 1.00 93.12 85 MET A N 1
ATOM 625 C CA . MET A 1 85 ? -8.597 5.622 13.917 1.00 93.12 85 MET A CA 1
ATOM 626 C C . MET A 1 85 ? -7.509 5.371 12.877 1.00 93.12 85 MET A C 1
ATOM 628 O O . MET A 1 85 ? -7.380 6.107 11.899 1.00 93.12 85 MET A O 1
ATOM 632 N N . ALA A 1 86 ? -6.754 4.292 13.081 1.00 96.00 86 ALA A N 1
ATOM 633 C CA . ALA A 1 86 ? -5.718 3.881 12.149 1.00 96.00 86 ALA A CA 1
ATOM 634 C C . ALA A 1 86 ? -6.323 3.304 10.861 1.00 96.00 86 ALA A C 1
ATOM 636 O O . ALA A 1 86 ? -7.263 2.500 10.903 1.00 96.00 86 ALA A O 1
ATOM 637 N N . TYR A 1 87 ? -5.769 3.701 9.723 1.00 96.94 87 TYR A N 1
ATOM 638 C CA . TYR A 1 87 ? -6.132 3.196 8.403 1.00 96.94 87 TYR A CA 1
ATOM 639 C C . TYR A 1 87 ? -4.933 3.258 7.452 1.00 96.94 87 TYR A C 1
ATOM 641 O O . TYR A 1 87 ? -3.883 3.801 7.793 1.00 96.94 87 TYR A O 1
ATOM 649 N N . ILE A 1 88 ? -5.085 2.677 6.268 1.00 97.50 88 ILE A N 1
ATOM 650 C CA . ILE A 1 88 ? -4.121 2.724 5.171 1.00 97.50 88 ILE A CA 1
ATOM 651 C C . ILE A 1 88 ? -4.829 3.308 3.950 1.00 97.50 88 ILE A C 1
ATOM 653 O O . ILE A 1 88 ? -5.967 2.931 3.660 1.00 97.50 88 ILE A O 1
ATOM 657 N N . GLU A 1 89 ? -4.153 4.212 3.240 1.00 95.88 89 GLU A N 1
ATOM 658 C CA . GLU A 1 89 ? -4.562 4.720 1.927 1.00 95.88 89 GLU A CA 1
ATOM 659 C C . GLU A 1 89 ? -3.656 4.090 0.857 1.00 95.88 89 GLU A C 1
ATOM 661 O O . GLU A 1 89 ? -2.547 4.582 0.623 1.00 95.88 89 GLU A O 1
ATOM 666 N N . PRO A 1 90 ? -4.073 2.978 0.217 1.00 96.75 90 PRO A N 1
ATOM 667 C CA . PRO A 1 90 ? -3.209 2.219 -0.683 1.00 96.75 90 PRO A CA 1
ATOM 668 C C . PRO A 1 90 ? -2.663 3.029 -1.854 1.00 96.75 90 PRO A C 1
ATOM 670 O O . PRO A 1 90 ? -1.594 2.706 -2.356 1.00 96.75 90 PRO A O 1
ATOM 673 N N . ARG A 1 91 ? -3.379 4.065 -2.310 1.00 95.50 91 ARG A N 1
ATOM 674 C CA . ARG A 1 91 ? -2.921 4.893 -3.433 1.00 95.50 91 ARG A CA 1
ATOM 675 C C . ARG A 1 91 ? -1.773 5.829 -3.050 1.00 95.50 91 ARG A C 1
ATOM 677 O O . ARG A 1 91 ? -0.964 6.172 -3.912 1.00 95.50 91 ARG A O 1
ATOM 684 N N . GLU A 1 92 ? -1.701 6.220 -1.782 1.00 95.12 92 GLU A N 1
ATOM 685 C CA . GLU A 1 92 ? -0.602 7.016 -1.237 1.00 95.12 92 GLU A CA 1
ATOM 686 C C . GLU A 1 92 ? 0.553 6.110 -0.809 1.00 95.12 92 GLU A C 1
ATOM 688 O O . GLU A 1 92 ? 1.670 6.261 -1.303 1.00 95.12 92 GLU A O 1
ATOM 693 N N . ARG A 1 93 ? 0.296 5.140 0.075 1.00 97.25 93 ARG A N 1
ATOM 694 C CA . ARG A 1 93 ? 1.323 4.223 0.580 1.00 97.25 93 ARG A CA 1
ATOM 695 C C . ARG A 1 93 ? 0.706 2.910 1.058 1.00 97.25 93 ARG A C 1
ATOM 697 O O . ARG A 1 93 ? 0.052 2.862 2.098 1.00 97.25 93 ARG A O 1
ATOM 704 N N . GLY A 1 94 ? 0.930 1.830 0.315 1.00 97.62 94 GLY A N 1
ATOM 705 C CA . GLY A 1 94 ? 0.466 0.488 0.655 1.00 97.62 94 GLY A CA 1
ATOM 706 C C . GLY A 1 94 ? 1.252 -0.131 1.812 1.00 97.62 94 GLY A C 1
ATOM 707 O O . GLY A 1 94 ? 2.329 0.334 2.186 1.00 97.62 94 GLY A O 1
ATOM 708 N N . CYS A 1 95 ? 0.715 -1.199 2.402 1.00 98.19 95 CYS A N 1
ATOM 709 C CA . CYS A 1 95 ? 1.439 -2.027 3.363 1.00 98.19 95 CYS A CA 1
ATOM 710 C C . CYS A 1 95 ? 2.387 -2.988 2.631 1.00 98.19 95 CYS A C 1
ATOM 712 O O . CYS A 1 95 ? 1.990 -3.639 1.667 1.00 98.19 95 CYS A O 1
ATOM 714 N N . TYR A 1 96 ? 3.615 -3.122 3.136 1.00 97.56 96 TYR A N 1
ATOM 715 C CA . TYR A 1 96 ? 4.658 -3.987 2.568 1.00 97.56 96 TYR A CA 1
ATOM 716 C C . TYR A 1 96 ? 4.907 -5.271 3.371 1.00 97.56 96 TYR A C 1
ATOM 718 O O . TYR A 1 96 ? 5.949 -5.889 3.201 1.00 97.56 96 TYR A O 1
ATOM 726 N N . LEU A 1 97 ? 3.957 -5.668 4.230 1.00 96.94 97 LEU A N 1
ATOM 727 C CA . LEU A 1 97 ? 3.956 -6.956 4.943 1.00 96.94 97 LEU A CA 1
ATOM 728 C C . LEU A 1 97 ? 5.294 -7.266 5.633 1.00 96.94 97 LEU A C 1
ATOM 730 O O . LEU A 1 97 ? 5.954 -8.254 5.333 1.00 96.94 97 LEU A O 1
ATOM 734 N N . CYS A 1 98 ? 5.709 -6.363 6.527 1.00 95.31 98 CYS A N 1
ATOM 735 C CA . CYS A 1 98 ? 6.976 -6.480 7.240 1.00 95.31 98 CYS A CA 1
ATOM 736 C C . CYS A 1 98 ? 7.083 -7.800 8.011 1.00 95.31 98 CYS A C 1
ATOM 738 O O . CYS A 1 98 ? 6.112 -8.245 8.623 1.00 95.31 98 CYS A O 1
ATOM 740 N N . GLU A 1 99 ? 8.302 -8.326 8.095 1.00 89.81 99 GLU A N 1
ATOM 741 C CA . GLU A 1 99 ? 8.636 -9.413 9.012 1.00 89.81 99 GLU A CA 1
ATOM 742 C C . GLU A 1 99 ? 8.269 -9.023 10.458 1.00 89.81 99 GLU A C 1
ATOM 744 O O . GLU A 1 99 ? 8.516 -7.891 10.887 1.00 89.81 99 GLU A O 1
ATOM 749 N N . ALA A 1 100 ? 7.623 -9.942 11.184 1.00 90.38 100 ALA A N 1
ATOM 750 C CA . ALA A 1 100 ? 7.139 -9.783 12.563 1.00 90.38 100 ALA A CA 1
ATOM 751 C C . ALA A 1 100 ? 6.114 -8.655 12.818 1.00 90.38 100 ALA A C 1
ATOM 753 O O . ALA A 1 100 ? 5.808 -8.365 13.971 1.00 90.38 100 ALA A O 1
ATOM 754 N N . PHE A 1 101 ? 5.596 -7.993 11.773 1.00 95.81 101 PHE A N 1
ATOM 755 C CA . PHE A 1 101 ? 4.547 -6.965 11.852 1.00 95.81 101 PHE A CA 1
ATOM 756 C C . PHE A 1 101 ? 4.641 -6.037 13.085 1.00 95.81 101 PHE A C 1
ATOM 758 O O . PHE A 1 101 ? 3.752 -6.054 13.939 1.00 95.81 101 PHE A O 1
ATOM 765 N N . PRO A 1 102 ? 5.643 -5.134 13.168 1.00 96.00 102 PRO A N 1
ATOM 766 C CA . PRO A 1 102 ? 5.841 -4.273 14.341 1.00 96.00 102 PRO A CA 1
ATOM 767 C C . PRO A 1 102 ? 4.592 -3.483 14.758 1.00 96.00 102 PRO A C 1
ATOM 769 O O . PRO A 1 102 ? 4.396 -3.195 15.934 1.00 96.00 102 PRO A O 1
ATOM 772 N N . CYS A 1 103 ? 3.730 -3.146 13.792 1.00 97.19 103 CYS A N 1
ATOM 773 C CA . CYS A 1 103 ? 2.453 -2.481 14.036 1.00 97.19 103 CYS A CA 1
ATOM 774 C C . CYS A 1 103 ? 1.488 -3.298 14.905 1.00 97.19 103 CYS A C 1
ATOM 776 O O . CYS A 1 103 ? 0.857 -2.697 15.772 1.00 97.19 103 CYS A O 1
ATOM 778 N N . ILE A 1 104 ? 1.413 -4.620 14.700 1.00 97.00 104 ILE A N 1
ATOM 779 C CA . ILE A 1 104 ? 0.626 -5.545 15.521 1.00 97.00 104 ILE A CA 1
ATOM 780 C C . ILE A 1 104 ? 1.209 -5.553 16.931 1.00 97.00 104 ILE A C 1
ATOM 782 O O . ILE A 1 104 ? 0.522 -5.177 17.869 1.00 97.00 104 ILE A O 1
ATOM 786 N N . LEU A 1 105 ? 2.507 -5.840 17.067 1.00 94.94 105 LEU A N 1
ATOM 787 C CA . LEU A 1 105 ? 3.187 -5.938 18.367 1.00 94.94 105 LEU A CA 1
ATOM 788 C C . LEU A 1 105 ? 3.108 -4.653 19.209 1.00 94.94 105 LEU A C 1
ATOM 790 O O . LEU A 1 105 ? 3.128 -4.700 20.438 1.00 94.94 105 LEU A O 1
ATOM 794 N N . ALA A 1 106 ? 3.030 -3.496 18.553 1.00 96.62 106 ALA A N 1
ATOM 795 C CA . ALA A 1 106 ? 2.921 -2.200 19.205 1.00 96.62 106 ALA A CA 1
ATOM 796 C C . ALA A 1 106 ? 1.476 -1.790 19.541 1.00 96.62 106 ALA A C 1
ATOM 798 O O . ALA A 1 106 ? 1.271 -0.644 19.931 1.00 96.62 106 ALA A O 1
ATOM 799 N N . CYS A 1 107 ? 0.454 -2.632 19.356 1.00 97.56 107 CYS A N 1
ATOM 800 C CA . CYS A 1 107 ? -0.934 -2.264 19.644 1.00 97.56 107 CYS A CA 1
ATOM 801 C C . CYS A 1 107 ? -1.321 -2.575 21.106 1.00 97.56 107 CYS A C 1
ATOM 803 O O . CYS A 1 107 ? -1.761 -3.669 21.421 1.00 97.56 107 CYS A O 1
ATOM 805 N N . PRO A 1 108 ? -1.289 -1.628 22.056 1.00 96.50 108 PRO A N 1
ATOM 806 C CA . PRO A 1 108 ? -1.494 -1.966 23.470 1.00 96.50 108 PRO A CA 1
ATOM 807 C C . PRO A 1 108 ? -2.924 -2.414 23.816 1.00 96.50 108 PRO A C 1
ATOM 809 O O . PRO A 1 108 ? -3.144 -2.935 24.906 1.00 96.50 108 PRO A O 1
ATOM 812 N N . SER A 1 109 ? -3.905 -2.159 22.944 1.00 96.38 109 SER A N 1
ATOM 813 C CA . SER A 1 109 ? -5.321 -2.405 23.225 1.00 96.38 109 SER A CA 1
ATOM 814 C C . SER A 1 109 ? -5.887 -3.676 22.594 1.00 96.38 109 SER A C 1
ATOM 816 O O . SER A 1 109 ? -7.051 -3.980 22.837 1.00 96.38 109 SER A O 1
ATOM 818 N N . GLY A 1 110 ? -5.105 -4.391 21.776 1.00 95.19 110 GLY A N 1
ATOM 819 C CA . GLY A 1 110 ? -5.579 -5.569 21.041 1.00 95.19 110 GLY A CA 1
ATOM 820 C C . GLY A 1 110 ? -6.513 -5.249 19.870 1.00 95.19 110 GLY A C 1
ATOM 821 O O . GLY A 1 110 ? -7.169 -6.138 19.348 1.00 95.19 110 GLY A O 1
ATOM 822 N N . ALA A 1 111 ? -6.590 -3.984 19.432 1.00 97.06 111 ALA A N 1
ATOM 823 C CA . ALA A 1 111 ? -7.312 -3.643 18.202 1.00 97.06 111 ALA A CA 1
ATOM 824 C C . ALA A 1 111 ? -6.652 -4.274 16.963 1.00 97.06 111 ALA A C 1
ATOM 826 O O . ALA A 1 111 ? -7.322 -4.545 15.970 1.00 97.06 111 ALA A O 1
ATOM 827 N N . LEU A 1 112 ? -5.337 -4.490 17.024 1.00 96.75 112 LEU A N 1
ATOM 828 C CA . LEU A 1 112 ? -4.615 -5.385 16.132 1.00 96.75 112 LEU A CA 1
ATOM 829 C C . LEU A 1 112 ? -4.330 -6.661 16.935 1.00 96.75 112 LEU A C 1
ATOM 831 O O . LEU A 1 112 ? -3.750 -6.569 18.013 1.00 96.75 112 LEU A O 1
ATOM 835 N N . ASP A 1 113 ? -4.793 -7.806 16.451 1.00 92.75 113 ASP A N 1
ATOM 836 C CA . ASP A 1 113 ? -4.700 -9.107 17.106 1.00 92.75 113 ASP A CA 1
ATOM 837 C C . ASP A 1 113 ? -3.243 -9.571 17.207 1.00 92.75 113 ASP A C 1
ATOM 839 O O . ASP A 1 113 ? -2.554 -9.724 16.201 1.00 92.75 113 ASP A O 1
ATOM 843 N N . HIS A 1 114 ? -2.781 -9.794 18.437 1.00 87.31 114 HIS A N 1
ATOM 844 C CA . HIS A 1 114 ? -1.419 -10.234 18.738 1.00 87.31 114 HIS A CA 1
ATOM 845 C C . HIS A 1 114 ? -1.241 -11.750 18.674 1.00 87.31 114 HIS A C 1
ATOM 847 O O . HIS A 1 114 ? -0.105 -12.216 18.732 1.00 87.31 114 HIS A O 1
ATOM 853 N N . GLU A 1 115 ? -2.325 -12.528 18.620 1.00 83.69 115 GLU A N 1
ATOM 854 C CA . GLU A 1 115 ? -2.230 -13.990 18.548 1.00 83.69 115 GLU A CA 1
ATOM 855 C C . GLU A 1 115 ? -1.703 -14.459 17.185 1.00 83.69 115 GLU A C 1
ATOM 857 O O . GLU A 1 115 ? -1.191 -15.573 17.068 1.00 83.69 115 GLU A O 1
ATOM 862 N N . HIS A 1 116 ? -1.776 -13.588 16.174 1.00 80.19 116 HIS A N 1
ATOM 863 C CA . HIS A 1 116 ? -1.451 -13.894 14.790 1.00 80.19 116 HIS A CA 1
ATOM 864 C C . HIS A 1 116 ? -0.564 -12.806 14.160 1.00 80.19 116 HIS A C 1
ATOM 866 O O . HIS A 1 116 ? -1.048 -11.836 13.578 1.00 80.19 116 HIS A O 1
ATOM 872 N N . ASP A 1 117 ? 0.756 -12.986 14.229 1.00 76.00 117 ASP A N 1
ATOM 873 C CA . ASP A 1 117 ? 1.768 -12.071 13.680 1.00 76.00 117 ASP A CA 1
ATOM 874 C C . ASP A 1 117 ? 2.504 -12.641 12.453 1.00 76.00 117 ASP A C 1
ATOM 876 O O . ASP A 1 117 ? 3.592 -12.184 12.101 1.00 76.00 117 ASP A O 1
ATOM 880 N N . SER A 1 118 ? 1.919 -13.632 11.773 1.00 85.69 118 SER A N 1
ATOM 881 C CA . SER A 1 118 ? 2.455 -14.174 10.523 1.00 85.69 118 SER A CA 1
ATOM 882 C C . SER A 1 118 ? 1.599 -13.781 9.321 1.00 85.69 118 SER A C 1
ATOM 884 O O . SER A 1 118 ? 0.400 -13.510 9.422 1.00 85.69 118 SER A O 1
ATOM 886 N N . ILE A 1 119 ? 2.241 -13.721 8.155 1.00 91.56 119 ILE A N 1
ATOM 887 C CA . ILE A 1 119 ? 1.652 -13.197 6.919 1.00 91.56 119 ILE A CA 1
ATOM 888 C C . ILE A 1 119 ? 0.400 -13.961 6.475 1.00 91.56 119 ILE A C 1
ATOM 890 O O . ILE A 1 119 ? -0.488 -13.368 5.863 1.00 91.56 119 ILE A O 1
ATOM 894 N N . GLU A 1 120 ? 0.314 -15.250 6.807 1.00 86.75 120 GLU A N 1
ATOM 895 C CA . GLU A 1 120 ? -0.790 -16.142 6.452 1.00 86.75 120 GLU A CA 1
ATOM 896 C C . GLU A 1 120 ? -2.096 -15.799 7.171 1.00 86.75 120 GLU A C 1
ATOM 898 O O . GLU A 1 120 ? -3.163 -16.092 6.639 1.00 86.75 120 GLU A O 1
ATOM 903 N N . TYR A 1 121 ? -2.021 -15.177 8.350 1.00 86.44 121 TYR A N 1
ATOM 904 C CA . TYR A 1 121 ? -3.190 -14.801 9.151 1.00 86.44 121 TYR A CA 1
ATOM 905 C C . TYR A 1 121 ? -3.571 -13.327 8.999 1.00 86.44 121 TYR A C 1
ATOM 907 O O . TYR A 1 121 ? -4.620 -12.885 9.471 1.00 86.44 121 TYR A O 1
ATOM 915 N N . VAL A 1 122 ? -2.731 -12.540 8.326 1.00 92.69 122 VAL A N 1
ATOM 916 C CA . VAL A 1 122 ? -3.045 -11.149 8.020 1.00 92.69 122 VAL A CA 1
ATOM 917 C C . VAL A 1 122 ? -4.046 -11.119 6.873 1.00 92.69 122 VAL A C 1
ATOM 919 O O . VAL A 1 122 ? -3.707 -11.438 5.739 1.00 92.69 122 VAL A O 1
ATOM 922 N N . HIS A 1 123 ? -5.269 -10.667 7.154 1.00 91.81 123 HIS A N 1
ATOM 923 C CA . HIS A 1 123 ? -6.324 -10.462 6.159 1.00 91.81 123 HIS A CA 1
ATOM 924 C C . HIS A 1 123 ? -6.908 -9.052 6.282 1.00 91.81 123 HIS A C 1
ATOM 926 O O . HIS A 1 123 ? -7.751 -8.770 7.129 1.00 91.81 123 HIS A O 1
ATOM 932 N N . MET A 1 124 ? -6.454 -8.138 5.428 1.00 95.75 124 MET A N 1
ATOM 933 C CA . MET A 1 124 ? -6.867 -6.727 5.457 1.00 95.75 124 MET A CA 1
ATOM 934 C C . MET A 1 124 ? -7.996 -6.454 4.450 1.00 95.75 124 MET A C 1
ATOM 936 O O . MET A 1 124 ? -8.866 -5.602 4.656 1.00 95.75 124 MET A O 1
ATOM 940 N N . GLY A 1 125 ? -7.992 -7.199 3.348 1.00 96.12 125 GLY A N 1
ATOM 941 C CA . GLY A 1 125 ? -8.965 -7.131 2.269 1.00 96.12 125 GLY A CA 1
ATOM 942 C C . GLY A 1 125 ? -8.517 -7.989 1.092 1.00 96.12 125 GLY A C 1
ATOM 943 O O . GLY A 1 125 ? -7.728 -8.916 1.253 1.00 96.12 125 GLY A O 1
ATOM 944 N N . ILE A 1 126 ? -8.963 -7.631 -0.107 1.00 97.56 126 ILE A N 1
ATOM 945 C CA . ILE A 1 126 ? -8.587 -8.329 -1.338 1.00 97.56 126 ILE A CA 1
ATOM 946 C C . ILE A 1 126 ? -8.401 -7.337 -2.482 1.00 97.56 126 ILE A C 1
ATOM 948 O O . ILE A 1 126 ? -9.126 -6.345 -2.588 1.00 97.56 126 ILE A O 1
ATOM 952 N N . ALA A 1 127 ? -7.416 -7.581 -3.343 1.00 97.94 127 ALA A N 1
ATOM 953 C CA . ALA A 1 127 ? -7.244 -6.791 -4.553 1.00 97.94 127 ALA A CA 1
ATOM 954 C C . ALA A 1 127 ? -8.339 -7.117 -5.585 1.00 97.94 127 ALA A C 1
ATOM 956 O O . ALA A 1 127 ? -8.731 -8.272 -5.756 1.00 97.94 127 ALA A O 1
ATOM 957 N N . LEU A 1 128 ? -8.810 -6.098 -6.301 1.00 97.38 128 LEU A N 1
ATOM 958 C CA . LEU A 1 128 ? -9.716 -6.215 -7.440 1.00 97.38 128 LEU A CA 1
ATOM 959 C C . LEU A 1 128 ? -9.179 -5.406 -8.618 1.00 97.38 128 LEU A C 1
ATOM 961 O O . LEU A 1 128 ? -8.994 -4.192 -8.511 1.00 97.38 128 LEU A O 1
ATOM 965 N N . VAL A 1 129 ? -9.020 -6.070 -9.762 1.00 97.00 129 VAL A N 1
ATOM 966 C CA . VAL A 1 129 ? -8.755 -5.413 -11.047 1.00 97.00 129 VAL A CA 1
ATOM 967 C C . VAL A 1 129 ? -10.065 -4.814 -11.559 1.00 97.00 129 VAL A C 1
ATOM 969 O O . VAL A 1 129 ? -10.883 -5.499 -12.165 1.00 97.00 129 VAL A O 1
ATOM 972 N N . HIS A 1 130 ? -10.306 -3.537 -11.268 1.00 96.38 130 HIS A N 1
ATOM 973 C CA . HIS A 1 130 ? -11.587 -2.885 -11.571 1.00 96.38 130 HIS A CA 1
ATOM 974 C C . HIS A 1 130 ? -11.637 -2.244 -12.963 1.00 96.38 130 HIS A C 1
ATOM 976 O O . HIS A 1 130 ? -12.723 -1.918 -13.435 1.00 96.38 130 HIS A O 1
ATOM 982 N N . ASN A 1 131 ? -10.487 -2.034 -13.611 1.00 96.31 131 ASN A N 1
ATOM 983 C CA . ASN A 1 131 ? -10.403 -1.473 -14.960 1.00 96.31 131 ASN A CA 1
ATOM 984 C C . ASN A 1 131 ? -9.359 -2.223 -15.814 1.00 96.31 131 ASN A C 1
ATOM 986 O O . ASN A 1 131 ? -8.298 -1.676 -16.120 1.00 96.31 131 ASN A O 1
ATOM 990 N N . PRO A 1 132 ? -9.622 -3.485 -16.196 1.00 95.50 132 PRO A N 1
ATOM 991 C CA . PRO A 1 132 ? -8.647 -4.305 -16.918 1.00 95.50 132 PRO A CA 1
ATOM 992 C C . PRO A 1 132 ? -8.238 -3.711 -18.275 1.00 95.50 132 PRO A C 1
ATOM 994 O O . PRO A 1 132 ? -7.110 -3.921 -18.713 1.00 95.50 132 PRO A O 1
ATOM 997 N N . ASP A 1 133 ? -9.107 -2.940 -18.932 1.00 95.06 133 ASP A N 1
ATOM 998 C CA . ASP A 1 133 ? -8.822 -2.323 -20.237 1.00 95.06 133 ASP A CA 1
ATOM 999 C C . ASP A 1 133 ? -7.797 -1.184 -20.163 1.00 95.06 133 ASP A C 1
ATOM 1001 O O . ASP A 1 133 ? -7.154 -0.864 -21.160 1.00 95.06 133 ASP A O 1
ATOM 1005 N N . GLY A 1 134 ? -7.600 -0.595 -18.980 1.00 95.81 134 GLY A N 1
ATOM 1006 C CA . GLY A 1 134 ? -6.553 0.397 -18.739 1.00 95.81 134 GLY A CA 1
ATOM 1007 C C . GLY A 1 134 ? -5.176 -0.204 -18.442 1.00 95.81 134 GLY A C 1
ATOM 1008 O O . GLY A 1 134 ? -4.207 0.544 -18.322 1.00 95.81 134 GLY A O 1
ATOM 1009 N N . CYS A 1 135 ? -5.064 -1.526 -18.274 1.00 97.00 135 CYS A N 1
ATOM 1010 C CA . CYS A 1 135 ? -3.829 -2.159 -17.819 1.00 97.00 135 CYS A CA 1
ATOM 1011 C C . CYS A 1 135 ? -2.722 -2.043 -18.876 1.00 97.00 135 CYS A C 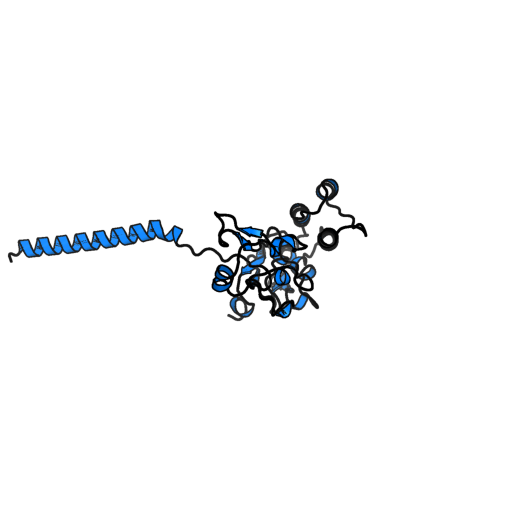1
ATOM 1013 O O . CYS A 1 135 ? -2.883 -2.536 -19.990 1.00 97.00 135 CYS A O 1
ATOM 1015 N N . LEU A 1 136 ? -1.575 -1.459 -18.503 1.00 97.25 136 LEU A N 1
ATOM 1016 C CA . LEU A 1 136 ? -0.411 -1.280 -19.386 1.00 97.25 136 LEU A CA 1
ATOM 1017 C C . LEU A 1 136 ? 0.064 -2.597 -20.017 1.00 97.25 136 LEU A C 1
ATOM 1019 O O . LEU A 1 136 ? 0.337 -2.639 -21.213 1.00 97.25 136 LEU A O 1
ATOM 1023 N N . ALA A 1 137 ? 0.075 -3.676 -19.230 1.00 96.75 137 ALA A N 1
ATOM 1024 C CA . ALA A 1 137 ? 0.459 -5.017 -19.665 1.00 96.75 137 ALA A CA 1
ATOM 1025 C C . ALA A 1 137 ? -0.500 -5.609 -20.712 1.00 96.75 137 ALA A C 1
ATOM 1027 O O . ALA A 1 137 ? -0.084 -6.351 -21.602 1.00 96.75 137 ALA A O 1
ATOM 1028 N N . LYS A 1 138 ? -1.791 -5.266 -20.621 1.00 96.31 138 LYS A N 1
ATOM 1029 C CA . LYS A 1 138 ? -2.820 -5.705 -21.568 1.00 96.31 138 LYS A CA 1
ATOM 1030 C C . LYS A 1 138 ? -2.711 -4.931 -22.876 1.00 96.31 138 LYS A C 1
ATOM 1032 O O . LYS A 1 138 ? -2.752 -5.517 -23.950 1.00 96.31 138 LYS A O 1
ATOM 1037 N N . ILE A 1 139 ? -2.556 -3.610 -22.785 1.00 95.25 139 ILE A N 1
ATOM 1038 C CA . ILE A 1 139 ? -2.524 -2.723 -23.958 1.00 95.25 139 ILE A CA 1
ATOM 1039 C C . ILE A 1 139 ? -1.138 -2.610 -24.610 1.00 95.25 139 ILE A C 1
ATOM 1041 O O . ILE A 1 139 ? -1.010 -1.907 -25.610 1.00 95.25 139 ILE A O 1
ATOM 1045 N N . GLY A 1 140 ? -0.113 -3.263 -24.049 1.00 94.50 140 GLY A N 1
ATOM 1046 C CA . GLY A 1 140 ? 1.254 -3.260 -24.574 1.00 94.50 140 GLY A CA 1
ATOM 1047 C C . GLY A 1 140 ? 1.899 -1.876 -24.555 1.00 94.50 140 GLY A C 1
ATOM 1048 O O . GLY A 1 140 ? 2.504 -1.468 -25.543 1.00 94.50 140 GLY A O 1
ATOM 1049 N N . LYS A 1 141 ? 1.699 -1.117 -23.471 1.00 95.62 141 LYS A N 1
ATOM 1050 C CA . LYS A 1 141 ? 2.361 0.177 -23.267 1.00 95.62 141 LYS A CA 1
ATOM 1051 C C . LYS A 1 141 ? 3.458 0.055 -22.212 1.00 95.62 141 LYS A C 1
ATOM 1053 O O . LYS A 1 141 ? 3.219 -0.602 -21.195 1.00 95.62 141 LYS A O 1
ATOM 1058 N N . PRO A 1 142 ? 4.593 0.751 -22.396 1.00 96.75 142 PRO A N 1
ATOM 1059 C CA . PRO A 1 142 ? 5.655 0.740 -21.413 1.00 96.75 142 PRO A CA 1
ATOM 1060 C C . PRO A 1 142 ? 5.224 1.429 -20.118 1.00 96.75 142 PRO A C 1
ATOM 1062 O O . PRO A 1 142 ? 4.320 2.275 -20.103 1.00 96.75 142 PRO A O 1
ATOM 1065 N N . VAL A 1 143 ? 5.896 1.082 -19.024 1.00 97.50 143 VAL A N 1
ATOM 1066 C CA . VAL A 1 143 ? 5.747 1.775 -17.741 1.00 97.50 143 VAL A CA 1
ATOM 1067 C C . VAL A 1 143 ? 6.202 3.235 -17.892 1.00 97.50 143 VAL A C 1
ATOM 1069 O O . VAL A 1 143 ? 7.369 3.465 -18.215 1.00 97.50 143 VAL A O 1
ATOM 1072 N N . PRO A 1 144 ? 5.321 4.226 -17.649 1.00 96.62 144 PRO A N 1
ATOM 1073 C CA . PRO A 1 144 ? 5.691 5.634 -17.733 1.00 96.62 144 PRO A CA 1
ATOM 1074 C C . PRO A 1 144 ? 6.595 6.037 -16.565 1.00 96.62 144 PRO A C 1
ATOM 1076 O O . PRO A 1 144 ? 6.395 5.580 -15.435 1.00 96.62 144 PRO A O 1
ATOM 1079 N N . ASP A 1 145 ? 7.532 6.949 -16.825 1.00 96.06 145 ASP A N 1
ATOM 1080 C CA . ASP A 1 145 ? 8.447 7.487 -15.814 1.00 96.06 145 ASP A CA 1
ATOM 1081 C C . ASP A 1 145 ? 7.691 8.109 -14.636 1.00 96.06 145 ASP A C 1
ATOM 1083 O O . ASP A 1 145 ? 8.010 7.849 -13.474 1.00 96.06 145 ASP A O 1
ATOM 1087 N N . GLU A 1 146 ? 6.615 8.845 -14.926 1.00 95.81 146 GLU A N 1
ATOM 1088 C CA . GLU A 1 146 ? 5.765 9.493 -13.924 1.00 95.81 146 GLU A CA 1
ATOM 1089 C C . GLU A 1 146 ? 5.101 8.480 -12.978 1.00 95.81 146 GLU A C 1
ATOM 1091 O O . GLU A 1 146 ? 4.761 8.802 -11.837 1.00 95.81 146 GLU A O 1
ATOM 1096 N N . GLY A 1 147 ? 4.922 7.238 -13.441 1.00 95.19 147 GLY A N 1
ATOM 1097 C CA . GLY A 1 147 ? 4.393 6.141 -12.639 1.00 95.19 147 GLY A CA 1
ATOM 1098 C C . GLY A 1 147 ? 5.304 5.770 -11.473 1.00 95.19 147 GLY A C 1
ATOM 1099 O O . GLY A 1 147 ? 4.806 5.498 -10.382 1.00 95.19 147 GLY A O 1
ATOM 1100 N N . ILE A 1 148 ? 6.620 5.794 -11.699 1.00 96.81 148 ILE A N 1
ATOM 1101 C CA . ILE A 1 148 ? 7.640 5.483 -10.689 1.00 96.81 148 ILE A CA 1
ATOM 1102 C C . ILE A 1 148 ? 7.981 6.729 -9.877 1.00 96.81 148 ILE A C 1
ATOM 1104 O O . ILE A 1 148 ? 8.070 6.662 -8.652 1.00 96.81 148 ILE A O 1
ATOM 1108 N N . ASP A 1 149 ? 8.103 7.879 -10.535 1.00 97.19 149 ASP A N 1
ATOM 1109 C CA . ASP A 1 149 ? 8.404 9.166 -9.907 1.00 97.19 149 ASP A CA 1
ATOM 1110 C C . ASP A 1 149 ? 7.425 9.516 -8.780 1.00 97.19 149 ASP A C 1
ATOM 1112 O O . ASP A 1 149 ? 7.840 9.998 -7.725 1.00 97.19 149 ASP A O 1
ATOM 1116 N N . ARG A 1 150 ? 6.139 9.178 -8.937 1.00 96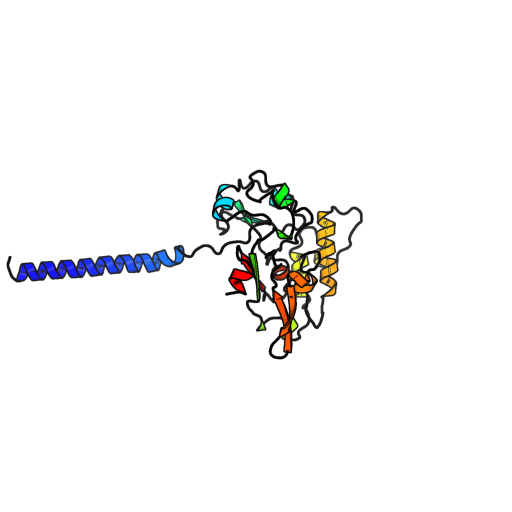.25 150 ARG A N 1
ATOM 1117 C CA . ARG A 1 150 ? 5.137 9.340 -7.872 1.00 96.25 150 ARG A CA 1
ATOM 1118 C C . ARG A 1 150 ? 5.533 8.630 -6.569 1.00 96.25 150 ARG A C 1
ATOM 1120 O O . ARG A 1 150 ? 5.261 9.135 -5.485 1.00 96.25 150 ARG A O 1
ATOM 1127 N N . ILE A 1 151 ? 6.192 7.474 -6.645 1.00 97.62 151 ILE A N 1
ATOM 1128 C CA . ILE A 1 151 ? 6.581 6.707 -5.453 1.00 97.62 151 ILE A CA 1
ATOM 1129 C C . ILE A 1 151 ? 7.730 7.397 -4.706 1.00 97.62 151 ILE A C 1
ATOM 1131 O O . ILE A 1 151 ? 7.755 7.391 -3.473 1.00 97.62 151 ILE A O 1
ATOM 1135 N N . TYR A 1 152 ? 8.632 8.081 -5.419 1.00 97.62 152 TYR A N 1
ATOM 1136 C CA . TYR A 1 152 ? 9.606 8.980 -4.788 1.00 97.62 152 TYR A CA 1
ATOM 1137 C C . TYR A 1 152 ? 8.897 10.118 -4.051 1.00 97.62 152 TYR A C 1
ATOM 1139 O O . TYR A 1 152 ? 9.285 10.462 -2.934 1.00 97.62 152 TYR A O 1
ATOM 1147 N N . ASP A 1 153 ? 7.829 10.666 -4.637 1.00 96.25 153 ASP A N 1
ATOM 1148 C CA . ASP A 1 153 ? 7.061 11.748 -4.019 1.00 96.25 153 ASP A CA 1
ATOM 1149 C C . ASP A 1 153 ? 6.372 11.307 -2.720 1.00 96.25 153 ASP A C 1
ATOM 1151 O O . ASP A 1 153 ? 6.355 12.053 -1.739 1.00 96.25 153 ASP A O 1
ATOM 1155 N N . HIS A 1 154 ? 5.900 10.064 -2.661 1.00 94.81 154 HIS A N 1
ATOM 1156 C CA . HIS A 1 154 ? 5.263 9.499 -1.469 1.00 94.81 154 HIS A CA 1
ATOM 1157 C C . HIS A 1 154 ? 6.268 9.009 -0.406 1.00 94.81 154 HIS A C 1
ATOM 1159 O O . HIS A 1 154 ? 5.903 8.802 0.753 1.00 94.81 154 HIS A O 1
ATOM 1165 N N . THR A 1 155 ? 7.547 8.849 -0.762 1.00 97.06 155 THR A N 1
ATOM 1166 C CA . THR A 1 155 ? 8.586 8.358 0.154 1.00 97.06 155 THR A CA 1
ATOM 1167 C C . THR A 1 155 ? 9.078 9.484 1.068 1.00 97.06 155 THR A C 1
ATOM 1169 O O . THR A 1 155 ? 9.708 10.445 0.624 1.00 97.06 155 THR A O 1
ATOM 1172 N N . LYS A 1 156 ? 8.806 9.382 2.374 1.00 95.38 156 LYS A N 1
ATOM 1173 C CA . LYS A 1 156 ? 9.029 10.478 3.344 1.00 95.38 156 LYS A CA 1
ATOM 1174 C C . LYS A 1 156 ? 10.480 10.641 3.793 1.00 95.38 156 LYS A C 1
ATOM 1176 O O . LYS A 1 156 ? 10.850 11.698 4.291 1.00 95.38 156 LYS A O 1
ATOM 1181 N N . VAL A 1 157 ? 11.293 9.602 3.632 1.00 96.75 157 VAL A N 1
ATOM 1182 C CA . VAL A 1 157 ? 12.665 9.548 4.160 1.00 96.75 157 VAL A CA 1
ATOM 1183 C C . VAL A 1 157 ? 13.725 10.136 3.226 1.00 96.75 157 VAL A C 1
ATOM 1185 O O . VAL A 1 157 ? 14.893 10.195 3.600 1.00 96.75 157 VAL A O 1
ATOM 1188 N N . LEU A 1 158 ? 13.341 10.533 2.010 1.00 97.19 158 LEU A N 1
ATOM 1189 C CA . LEU A 1 158 ? 14.282 11.024 1.006 1.00 97.19 158 LEU A CA 1
ATOM 1190 C C . LEU A 1 158 ? 14.742 12.446 1.305 1.00 97.19 158 LEU A C 1
ATOM 1192 O O . LEU A 1 158 ? 13.947 13.310 1.686 1.00 97.19 158 LEU A O 1
ATOM 1196 N N . THR A 1 159 ? 16.015 12.703 1.028 1.00 96.44 159 THR A N 1
ATOM 1197 C CA . THR A 1 159 ? 16.549 14.062 0.946 1.00 96.44 159 THR A CA 1
ATOM 1198 C C . THR A 1 159 ? 15.994 14.795 -0.278 1.00 96.44 159 THR A C 1
ATOM 1200 O O . THR A 1 159 ? 15.558 14.185 -1.257 1.00 96.44 159 THR A O 1
ATOM 1203 N N . GLU A 1 160 ? 16.056 16.127 -0.261 1.00 95.81 160 GLU A N 1
ATOM 1204 C CA . GLU A 1 160 ? 15.623 16.953 -1.397 1.00 95.81 160 GLU A CA 1
ATOM 1205 C C . GLU A 1 160 ? 16.396 16.626 -2.686 1.00 95.81 160 GLU A C 1
ATOM 1207 O O . GLU A 1 160 ? 15.827 16.611 -3.780 1.00 95.81 160 GLU A O 1
ATOM 1212 N N . ALA A 1 161 ? 17.689 16.311 -2.556 1.00 96.06 161 ALA A N 1
ATOM 1213 C CA . ALA A 1 161 ? 18.541 15.934 -3.677 1.00 96.06 161 ALA A CA 1
ATOM 1214 C C . ALA A 1 161 ? 18.118 14.591 -4.295 1.00 96.06 161 ALA A C 1
ATOM 1216 O O . ALA A 1 161 ? 18.004 14.492 -5.517 1.00 96.06 161 ALA A O 1
ATOM 1217 N N . GLU A 1 162 ? 17.838 13.574 -3.476 1.00 97.12 162 GLU A N 1
ATOM 1218 C CA . GLU A 1 162 ? 17.348 12.266 -3.944 1.00 97.12 162 GLU A CA 1
ATOM 1219 C C . GLU A 1 162 ? 15.971 12.390 -4.605 1.00 97.12 162 GLU A C 1
ATOM 1221 O O . GLU A 1 162 ? 15.747 11.856 -5.693 1.00 97.12 162 GLU A O 1
ATOM 1226 N N . ARG A 1 163 ? 15.063 13.164 -3.992 1.00 96.12 163 ARG A N 1
ATOM 1227 C CA . ARG A 1 163 ? 13.720 13.425 -4.529 1.00 96.12 163 ARG A CA 1
ATOM 1228 C C . ARG A 1 163 ? 13.780 14.121 -5.887 1.00 96.12 163 ARG A C 1
ATOM 1230 O O . ARG A 1 163 ? 13.102 13.687 -6.812 1.00 96.12 163 ARG A O 1
ATOM 1237 N N . SER A 1 164 ? 14.616 15.152 -6.015 1.00 95.19 164 SER A N 1
ATOM 1238 C CA . SER A 1 164 ? 14.770 15.924 -7.256 1.00 95.19 164 SER A CA 1
ATOM 1239 C C . SER A 1 164 ? 15.480 15.143 -8.361 1.00 95.19 164 SER A C 1
ATOM 1241 O O . SER A 1 164 ? 15.158 15.296 -9.535 1.00 95.19 164 SER A O 1
ATOM 1243 N N . SER A 1 165 ? 16.466 14.317 -8.003 1.00 95.94 165 SER A N 1
ATOM 1244 C CA . SER A 1 165 ? 17.253 13.547 -8.974 1.00 95.94 165 SER A CA 1
ATOM 1245 C C . SER A 1 165 ? 16.625 12.208 -9.366 1.00 95.94 165 SER A C 1
ATOM 1247 O O . SER A 1 165 ? 17.135 11.574 -10.292 1.00 95.94 165 SER A O 1
ATOM 1249 N N . ARG A 1 166 ? 15.545 11.786 -8.684 1.00 96.44 166 ARG A N 1
ATOM 1250 C CA . ARG A 1 166 ? 14.892 10.469 -8.831 1.00 96.44 166 ARG A CA 1
ATOM 1251 C C . ARG A 1 166 ? 15.888 9.312 -8.698 1.00 96.44 166 ARG A C 1
ATOM 1253 O O . ARG A 1 166 ? 15.852 8.345 -9.452 1.00 96.44 166 ARG A O 1
ATOM 1260 N N . LYS A 1 167 ? 16.831 9.445 -7.762 1.00 95.94 167 LYS A N 1
ATOM 1261 C CA . LYS A 1 167 ? 17.893 8.468 -7.493 1.00 95.94 167 LYS A CA 1
ATOM 1262 C C . LYS A 1 167 ? 18.149 8.388 -6.001 1.00 95.94 167 LYS A C 1
ATOM 1264 O O . LYS A 1 167 ? 18.166 9.410 -5.323 1.00 95.94 167 LYS A O 1
ATOM 1269 N N . VAL A 1 168 ? 18.371 7.174 -5.510 1.00 96.56 168 VAL A N 1
ATOM 1270 C CA . VAL A 1 168 ? 18.700 6.912 -4.106 1.00 96.56 168 VAL A CA 1
ATOM 1271 C C . VAL A 1 168 ? 20.004 6.141 -4.000 1.00 96.56 168 VAL A C 1
ATOM 1273 O O . VAL A 1 168 ? 20.296 5.274 -4.824 1.00 96.56 168 VAL A O 1
ATOM 1276 N N . GLU A 1 169 ? 20.763 6.435 -2.952 1.00 94.62 169 GLU A N 1
ATOM 1277 C CA . GLU A 1 169 ? 21.928 5.658 -2.539 1.00 94.62 169 GLU A CA 1
ATOM 1278 C C . GLU A 1 169 ? 21.677 5.141 -1.124 1.00 94.62 169 GLU A C 1
ATOM 1280 O O . GLU A 1 169 ? 21.180 5.875 -0.269 1.00 94.62 169 GLU A O 1
ATOM 1285 N N . ILE A 1 170 ? 21.965 3.863 -0.883 1.00 96.38 170 ILE A N 1
ATOM 1286 C CA . ILE A 1 170 ? 21.748 3.230 0.421 1.00 96.38 170 ILE A CA 1
ATOM 1287 C C . ILE A 1 170 ? 23.069 3.265 1.189 1.00 96.38 170 ILE A C 1
ATOM 1289 O O . ILE A 1 170 ? 24.033 2.613 0.781 1.00 96.38 170 ILE A O 1
ATOM 1293 N N . ASP A 1 171 ? 23.111 3.997 2.304 1.00 94.94 171 ASP A N 1
ATOM 1294 C CA . ASP A 1 171 ? 24.280 4.021 3.187 1.00 94.94 171 ASP A CA 1
ATOM 1295 C C . ASP A 1 171 ? 24.208 2.852 4.192 1.00 94.94 171 ASP A C 1
ATOM 1297 O O . ASP A 1 171 ? 23.153 2.600 4.786 1.00 94.94 171 ASP A O 1
ATOM 1301 N N . PRO A 1 172 ? 25.309 2.125 4.458 1.00 95.06 172 PRO A N 1
ATOM 1302 C CA . PRO A 1 172 ? 25.345 1.092 5.496 1.00 95.06 172 PRO A CA 1
ATOM 1303 C C . PRO A 1 172 ? 24.929 1.573 6.896 1.00 95.06 172 PRO A C 1
ATOM 1305 O O . PRO A 1 172 ? 24.481 0.761 7.707 1.00 95.06 172 PRO A O 1
ATOM 1308 N N . ASN A 1 173 ? 25.037 2.869 7.181 1.00 96.62 173 ASN A N 1
ATOM 1309 C CA . ASN A 1 173 ? 24.650 3.506 8.439 1.00 96.62 173 ASN A CA 1
ATOM 1310 C C . ASN A 1 173 ? 23.239 4.107 8.407 1.00 96.62 173 ASN A C 1
ATOM 1312 O O . ASN A 1 173 ? 22.793 4.626 9.432 1.00 96.62 173 ASN A O 1
ATOM 1316 N N . ASP A 1 174 ? 22.525 4.029 7.278 1.00 96.44 174 ASP A N 1
ATOM 1317 C CA . ASP A 1 174 ? 21.140 4.491 7.206 1.00 96.44 174 ASP A CA 1
ATOM 1318 C C . ASP A 1 174 ? 20.284 3.746 8.255 1.00 96.44 174 ASP A C 1
ATOM 1320 O O . ASP A 1 174 ? 20.440 2.525 8.439 1.00 96.44 174 ASP A O 1
ATOM 1324 N N . PRO A 1 175 ? 19.358 4.445 8.942 1.00 97.06 175 PRO A N 1
ATOM 1325 C CA . PRO A 1 175 ? 18.338 3.801 9.758 1.00 97.06 175 PRO A CA 1
ATOM 1326 C C . PRO A 1 175 ? 17.595 2.732 8.954 1.00 97.06 175 PRO A C 1
ATOM 1328 O O . PRO A 1 175 ? 17.346 2.906 7.763 1.00 97.06 175 PRO A O 1
ATOM 1331 N N . GLU A 1 176 ? 17.177 1.648 9.602 1.00 95.12 176 GLU A N 1
ATOM 1332 C CA . GLU A 1 176 ? 16.504 0.524 8.933 1.00 95.12 176 GLU A CA 1
ATOM 1333 C C . GLU A 1 176 ? 15.300 0.966 8.088 1.00 95.12 176 GLU A C 1
ATOM 1335 O O . GLU A 1 176 ? 15.180 0.606 6.921 1.00 95.12 176 GLU A O 1
ATOM 1340 N N . LYS A 1 177 ? 14.469 1.857 8.636 1.00 96.56 177 LYS A N 1
ATOM 1341 C CA . LYS A 1 177 ? 13.360 2.505 7.926 1.00 96.56 177 LYS A CA 1
ATOM 1342 C C . LYS A 1 177 ? 13.789 3.188 6.620 1.00 96.56 177 LYS A C 1
ATOM 1344 O O . LYS A 1 177 ? 13.095 3.078 5.613 1.00 96.56 177 LYS A O 1
ATOM 1349 N N . VAL A 1 178 ? 14.922 3.889 6.630 1.00 97.88 178 VAL A N 1
ATOM 1350 C CA . VAL A 1 178 ? 15.464 4.565 5.442 1.00 97.88 178 VAL A CA 1
ATOM 1351 C C . VAL A 1 178 ? 15.910 3.527 4.413 1.00 97.88 178 VAL A C 1
ATOM 1353 O O . VAL A 1 178 ? 15.541 3.638 3.245 1.00 97.88 178 VAL A O 1
ATOM 1356 N N . LYS A 1 179 ? 16.622 2.483 4.853 1.00 97.75 179 LYS A N 1
ATOM 1357 C CA . LYS A 1 179 ? 17.073 1.382 3.989 1.00 97.75 179 LYS A CA 1
ATOM 1358 C C . LYS A 1 179 ? 15.904 0.692 3.298 1.00 97.75 179 LYS A C 1
ATOM 1360 O O . LYS A 1 179 ? 15.879 0.659 2.076 1.00 97.75 179 LYS A O 1
ATOM 1365 N N . LEU A 1 180 ? 14.900 0.243 4.053 1.00 97.00 180 LEU A N 1
ATOM 1366 C CA . LEU A 1 180 ? 13.733 -0.464 3.513 1.00 97.00 180 LEU A CA 1
ATOM 1367 C C . LEU A 1 180 ? 12.997 0.356 2.445 1.00 97.00 180 LEU A C 1
ATOM 1369 O O . LEU A 1 180 ? 12.665 -0.150 1.372 1.00 97.00 180 LEU A O 1
ATOM 1373 N N . GLN A 1 181 ? 12.773 1.647 2.706 1.00 98.06 181 GLN A N 1
ATOM 1374 C CA . GLN A 1 181 ? 12.093 2.516 1.746 1.00 98.06 181 GLN A CA 1
ATOM 1375 C C . GLN A 1 181 ? 12.954 2.810 0.504 1.00 98.06 181 GLN A C 1
ATOM 1377 O O . GLN A 1 181 ? 12.412 2.866 -0.599 1.00 98.06 181 GLN A O 1
ATOM 1382 N N . LYS A 1 182 ? 14.279 2.956 0.639 1.00 98.12 182 LYS A N 1
ATOM 1383 C CA . LYS A 1 182 ? 15.186 3.122 -0.512 1.00 98.12 182 LYS A CA 1
ATOM 1384 C C . LYS A 1 182 ? 15.334 1.834 -1.325 1.00 98.12 182 LYS A C 1
ATOM 1386 O O . LYS A 1 182 ? 15.331 1.890 -2.550 1.00 98.12 182 LYS A O 1
ATOM 1391 N N . GLU A 1 183 ? 15.411 0.673 -0.681 1.00 97.31 183 GLU A N 1
ATOM 1392 C CA . GLU A 1 183 ? 15.464 -0.634 -1.349 1.00 97.31 183 GLU A CA 1
ATOM 1393 C C . GLU A 1 183 ? 14.229 -0.884 -2.211 1.00 97.31 183 GLU A C 1
ATOM 1395 O O . GLU A 1 183 ? 14.347 -1.400 -3.324 1.00 97.31 183 GLU A O 1
ATOM 1400 N N . LEU A 1 184 ? 13.050 -0.485 -1.727 1.00 97.31 184 LEU A N 1
ATOM 1401 C CA . LEU A 1 184 ? 11.819 -0.507 -2.509 1.00 97.31 184 LEU A CA 1
ATOM 1402 C C . LEU A 1 184 ? 11.960 0.309 -3.803 1.00 97.31 184 LEU A C 1
ATOM 1404 O O . LEU A 1 184 ? 11.625 -0.197 -4.873 1.00 97.31 184 LEU A O 1
ATOM 1408 N N . LEU A 1 185 ? 12.484 1.536 -3.721 1.00 97.94 185 LEU A N 1
ATOM 1409 C CA . LEU A 1 185 ? 12.695 2.394 -4.893 1.00 97.94 185 LEU A CA 1
ATOM 1410 C C . LEU A 1 185 ? 13.711 1.779 -5.862 1.00 97.94 185 LEU A C 1
ATOM 1412 O O . LEU A 1 185 ? 13.442 1.698 -7.055 1.00 97.94 185 LEU A O 1
ATOM 1416 N N . VAL A 1 186 ? 14.832 1.254 -5.357 1.00 97.31 186 VAL A N 1
ATOM 1417 C CA . VAL A 1 186 ? 15.846 0.567 -6.181 1.00 97.31 186 VAL A CA 1
ATOM 1418 C C . VAL A 1 186 ? 15.258 -0.643 -6.913 1.00 97.31 186 VAL A C 1
ATOM 1420 O O . VAL A 1 186 ? 15.586 -0.883 -8.075 1.00 97.31 186 VAL A O 1
ATOM 1423 N N . LYS A 1 187 ? 14.395 -1.425 -6.254 1.00 96.56 187 LYS A N 1
ATOM 1424 C CA . LYS A 1 187 ? 13.687 -2.543 -6.897 1.00 96.56 187 LYS A CA 1
ATOM 1425 C C . LYS A 1 187 ? 12.724 -2.037 -7.971 1.00 96.56 187 LYS A C 1
ATOM 1427 O O . LYS A 1 187 ? 12.721 -2.589 -9.067 1.00 96.56 187 LYS A O 1
ATOM 1432 N N . LEU A 1 188 ? 11.973 -0.975 -7.678 1.00 96.56 188 LEU A N 1
ATOM 1433 C CA . LEU A 1 188 ? 10.987 -0.395 -8.586 1.00 96.56 188 LEU A CA 1
ATOM 1434 C C . LEU A 1 188 ? 11.617 0.191 -9.859 1.00 96.56 188 LEU A C 1
ATOM 1436 O O . LEU A 1 188 ? 11.045 0.043 -10.935 1.00 96.56 188 LEU A O 1
ATOM 1440 N N . GLU A 1 189 ? 12.809 0.788 -9.767 1.00 95.69 189 GLU A N 1
ATOM 1441 C CA . GLU A 1 189 ? 13.538 1.348 -10.919 1.00 95.69 189 GLU A CA 1
ATOM 1442 C C . GLU A 1 189 ? 13.783 0.335 -12.046 1.00 95.69 189 GLU A C 1
ATOM 1444 O O . GLU A 1 189 ? 13.880 0.716 -13.210 1.00 95.69 189 GLU A O 1
ATOM 1449 N N . LYS A 1 190 ? 13.820 -0.968 -11.741 1.00 94.62 190 LYS A N 1
ATOM 1450 C CA . LYS A 1 190 ? 13.967 -2.023 -12.759 1.00 94.62 190 LYS A CA 1
ATOM 1451 C C . LYS A 1 190 ? 12.798 -2.083 -13.741 1.00 94.62 190 LYS A C 1
ATOM 1453 O O . LYS A 1 190 ? 12.976 -2.584 -14.844 1.00 94.62 190 LYS A O 1
ATOM 1458 N N . HIS A 1 191 ? 11.637 -1.570 -13.344 1.00 96.50 191 HIS A N 1
ATOM 1459 C CA . HIS A 1 191 ? 10.436 -1.541 -14.170 1.00 96.50 191 HIS A CA 1
ATOM 1460 C C . HIS A 1 191 ? 10.312 -0.257 -14.996 1.00 96.50 191 HIS A C 1
ATOM 1462 O O . HIS A 1 191 ? 9.367 -0.117 -15.770 1.00 96.50 191 HIS A O 1
ATOM 1468 N N . ARG A 1 192 ? 11.229 0.707 -14.847 1.00 95.38 192 ARG A N 1
ATOM 1469 C CA . ARG A 1 192 ? 11.166 1.976 -15.578 1.00 95.38 192 ARG A CA 1
ATOM 1470 C C . ARG A 1 192 ? 11.304 1.742 -17.078 1.00 95.38 192 ARG A C 1
ATOM 1472 O O . ARG A 1 192 ? 12.290 1.164 -17.529 1.00 95.38 192 ARG A O 1
ATOM 1479 N N . GLY A 1 193 ? 10.316 2.197 -17.849 1.00 94.44 193 GLY A N 1
ATOM 1480 C CA . GLY A 1 193 ? 10.291 2.011 -19.300 1.00 94.44 193 GLY A CA 1
ATOM 1481 C C . GLY A 1 193 ? 10.129 0.556 -19.752 1.00 94.44 193 GLY A C 1
ATOM 1482 O O . GLY A 1 193 ? 10.312 0.270 -20.932 1.00 94.44 193 GLY A O 1
ATOM 1483 N N . GLU A 1 194 ? 9.795 -0.373 -18.851 1.00 92.19 194 GLU A N 1
ATOM 1484 C CA . GLU A 1 194 ? 9.577 -1.773 -19.207 1.00 92.19 194 GLU A CA 1
ATOM 1485 C C . GLU A 1 194 ? 8.350 -1.912 -20.120 1.00 92.19 194 GLU A C 1
ATOM 1487 O O . GLU A 1 194 ? 7.254 -1.484 -19.761 1.00 92.19 194 GLU A O 1
ATOM 1492 N N . GLU A 1 195 ? 8.531 -2.530 -21.291 1.00 88.25 195 GLU A N 1
ATOM 1493 C CA . GLU A 1 195 ? 7.493 -2.703 -22.326 1.00 88.25 195 GLU A CA 1
ATOM 1494 C C . GLU A 1 195 ? 6.335 -3.612 -21.875 1.00 88.25 195 GLU A C 1
ATOM 1496 O O . GLU A 1 195 ? 5.192 -3.441 -22.296 1.00 88.25 195 GLU A O 1
ATOM 1501 N N . SER A 1 196 ? 6.621 -4.581 -21.002 1.00 89.88 196 SER A N 1
ATOM 1502 C CA . SER A 1 196 ? 5.640 -5.522 -20.461 1.00 89.88 196 SER A CA 1
ATOM 1503 C C . SER A 1 196 ? 5.497 -5.316 -18.959 1.00 89.88 196 SER A C 1
ATOM 1505 O O . SER A 1 196 ? 6.152 -5.987 -18.173 1.00 89.88 196 SER A O 1
ATOM 1507 N N . CYS A 1 197 ? 4.620 -4.398 -18.560 1.00 96.69 197 CYS A N 1
ATOM 1508 C CA . CYS A 1 197 ? 4.412 -4.062 -17.152 1.00 96.69 197 CYS A CA 1
ATOM 1509 C C . CYS A 1 197 ? 3.961 -5.273 -16.308 1.00 96.69 197 CYS A C 1
ATOM 1511 O O . CYS A 1 197 ? 2.883 -5.826 -16.516 1.00 96.69 197 CYS A O 1
ATOM 1513 N N . THR A 1 198 ? 4.744 -5.634 -15.294 1.00 96.81 198 THR A N 1
ATOM 1514 C CA . THR A 1 198 ? 4.428 -6.702 -14.320 1.00 96.81 198 THR A CA 1
ATOM 1515 C C . THR A 1 198 ? 4.511 -6.225 -12.869 1.00 96.81 198 THR A C 1
ATOM 1517 O O . THR A 1 198 ? 4.320 -7.018 -11.949 1.00 96.81 198 THR A O 1
ATOM 1520 N N . ILE A 1 199 ? 4.699 -4.916 -12.649 1.00 97.56 199 ILE A N 1
ATOM 1521 C CA . ILE A 1 199 ? 4.975 -4.279 -11.347 1.00 97.56 199 ILE A CA 1
ATOM 1522 C C . ILE A 1 199 ? 4.113 -4.835 -10.209 1.00 97.56 199 ILE A C 1
ATOM 1524 O O . ILE A 1 199 ? 4.628 -5.189 -9.157 1.00 97.56 199 ILE A O 1
ATOM 1528 N N . CYS A 1 200 ? 2.792 -4.917 -10.393 1.00 97.69 200 CYS A N 1
ATOM 1529 C CA . CYS A 1 200 ? 1.892 -5.348 -9.321 1.00 97.69 200 CYS A CA 1
ATOM 1530 C C . CYS A 1 200 ? 2.106 -6.801 -8.867 1.00 97.69 200 CYS A C 1
ATOM 1532 O O . CYS A 1 200 ? 1.833 -7.101 -7.706 1.00 97.69 200 CYS A O 1
ATOM 1534 N N . ALA A 1 201 ? 2.580 -7.675 -9.759 1.00 97.69 201 ALA A N 1
ATOM 1535 C CA . ALA A 1 201 ? 2.895 -9.064 -9.456 1.00 97.69 201 ALA A CA 1
ATOM 1536 C C . ALA A 1 201 ? 4.330 -9.198 -8.932 1.00 97.69 201 ALA A C 1
ATOM 1538 O O . ALA A 1 201 ? 4.535 -9.827 -7.897 1.00 97.69 201 ALA A O 1
ATOM 1539 N N . ASP A 1 202 ? 5.300 -8.559 -9.591 1.00 97.38 202 ASP A N 1
ATOM 1540 C CA . ASP A 1 202 ? 6.731 -8.682 -9.266 1.00 97.38 202 ASP A CA 1
ATOM 1541 C C . ASP A 1 202 ? 7.111 -7.974 -7.963 1.00 97.38 202 ASP A C 1
ATOM 1543 O O . ASP A 1 202 ? 8.007 -8.409 -7.242 1.00 97.38 202 ASP A O 1
ATOM 1547 N N . MET A 1 203 ? 6.405 -6.892 -7.635 1.00 97.56 203 MET A N 1
ATOM 1548 C CA . MET A 1 203 ? 6.598 -6.128 -6.402 1.00 97.56 203 MET A CA 1
ATOM 1549 C C . MET A 1 203 ? 5.578 -6.496 -5.318 1.00 97.56 203 MET A C 1
ATOM 1551 O O . MET A 1 203 ? 5.459 -5.785 -4.319 1.00 97.56 203 MET A O 1
ATOM 1555 N N . CYS A 1 204 ? 4.812 -7.578 -5.497 1.00 98.12 204 CYS A N 1
ATOM 1556 C CA . CYS A 1 204 ? 3.902 -8.046 -4.461 1.00 98.12 204 CYS A CA 1
ATOM 1557 C C . CYS A 1 204 ? 4.724 -8.524 -3.244 1.00 98.12 204 CYS A C 1
ATOM 1559 O O . CYS A 1 204 ? 5.545 -9.428 -3.383 1.00 98.12 204 CYS A O 1
ATOM 1561 N N . PRO A 1 205 ? 4.515 -7.948 -2.044 1.00 97.25 205 PRO A N 1
ATOM 1562 C CA . PRO A 1 205 ? 5.326 -8.256 -0.866 1.00 97.25 205 PRO A CA 1
ATOM 1563 C C . PRO A 1 205 ? 4.941 -9.583 -0.198 1.00 97.25 205 PRO A C 1
ATOM 1565 O O . PRO A 1 205 ? 5.453 -9.903 0.871 1.00 97.25 205 PRO A O 1
ATOM 1568 N N . PHE A 1 206 ? 4.008 -10.342 -0.783 1.00 97.19 206 PHE A N 1
ATOM 1569 C CA . PHE A 1 206 ? 3.609 -11.624 -0.226 1.00 97.19 206 PHE A CA 1
ATOM 1570 C C . PHE A 1 206 ? 4.767 -12.624 -0.316 1.00 97.19 206 PHE A C 1
ATOM 1572 O O . PHE A 1 206 ? 5.358 -12.806 -1.379 1.00 97.19 206 PHE A O 1
ATOM 1579 N N . HIS A 1 207 ? 5.091 -13.269 0.801 1.00 93.50 207 HIS A N 1
ATOM 1580 C CA . HIS A 1 207 ? 6.199 -14.210 0.925 1.00 93.50 207 HIS A CA 1
ATOM 1581 C C . HIS A 1 207 ? 5.699 -15.541 1.518 1.00 93.50 207 HIS A C 1
ATOM 1583 O O . HIS A 1 207 ? 4.692 -15.546 2.223 1.00 93.50 207 HIS A O 1
ATOM 1589 N N . PRO A 1 208 ? 6.379 -16.678 1.270 1.00 92.00 208 PRO A N 1
ATOM 1590 C CA . PRO A 1 208 ? 7.657 -16.819 0.561 1.00 92.00 208 PRO A CA 1
ATOM 1591 C C . PRO A 1 208 ? 7.564 -16.675 -0.965 1.00 92.00 208 PRO A C 1
ATOM 1593 O O . PRO A 1 208 ? 8.589 -16.470 -1.608 1.00 92.00 208 PRO A O 1
ATOM 1596 N N . ASP A 1 209 ? 6.365 -16.770 -1.542 1.00 94.94 209 ASP A N 1
ATOM 1597 C CA . ASP A 1 209 ? 6.153 -16.744 -2.990 1.00 94.94 209 ASP A CA 1
ATOM 1598 C C . ASP A 1 209 ? 5.015 -15.786 -3.361 1.00 94.94 209 ASP A C 1
ATOM 1600 O O . ASP A 1 209 ? 3.835 -16.069 -3.141 1.00 94.94 209 ASP A O 1
ATOM 1604 N N . HIS A 1 210 ? 5.383 -14.657 -3.963 1.00 95.88 210 HIS A N 1
ATOM 1605 C CA . HIS A 1 210 ? 4.467 -13.603 -4.391 1.00 95.88 210 HIS A CA 1
ATOM 1606 C C . HIS A 1 210 ? 3.409 -14.090 -5.396 1.00 95.88 210 HIS A C 1
ATOM 1608 O O . HIS A 1 210 ? 2.284 -13.575 -5.420 1.00 95.88 210 HIS A O 1
ATOM 1614 N N . THR A 1 211 ? 3.719 -15.134 -6.174 1.00 96.81 211 THR A N 1
ATOM 1615 C CA . THR A 1 211 ? 2.806 -15.688 -7.178 1.00 96.81 211 THR A CA 1
ATOM 1616 C C . THR A 1 211 ? 1.602 -16.394 -6.560 1.00 96.81 211 THR A C 1
ATOM 1618 O O . THR A 1 211 ? 0.617 -16.634 -7.257 1.00 96.81 211 THR A O 1
ATOM 1621 N N . LEU A 1 212 ? 1.619 -16.692 -5.258 1.00 96.75 212 LEU A N 1
ATOM 1622 C CA . LEU A 1 212 ? 0.455 -17.216 -4.537 1.00 96.75 212 LEU A CA 1
ATOM 1623 C C . LEU A 1 212 ? -0.616 -16.142 -4.292 1.00 96.75 212 LEU A C 1
ATOM 1625 O O . LEU A 1 212 ? -1.786 -16.481 -4.104 1.00 96.75 212 LEU A O 1
ATOM 1629 N N . ALA A 1 213 ? -0.233 -14.862 -4.314 1.00 97.44 213 ALA A N 1
ATOM 1630 C CA . ALA A 1 213 ? -1.133 -13.729 -4.116 1.00 97.44 213 ALA A CA 1
ATOM 1631 C C . ALA A 1 213 ? -1.500 -13.035 -5.433 1.00 97.44 213 ALA A C 1
ATOM 1633 O O . ALA A 1 213 ? -2.674 -12.725 -5.648 1.00 97.44 213 ALA A O 1
ATOM 1634 N N . ILE A 1 214 ? -0.522 -12.783 -6.311 1.00 98.00 214 ILE A N 1
ATOM 1635 C CA . ILE A 1 214 ? -0.741 -12.136 -7.612 1.00 98.00 214 ILE A CA 1
ATOM 1636 C C . ILE A 1 214 ? 0.130 -12.815 -8.673 1.00 98.00 214 ILE A C 1
ATOM 1638 O O . ILE A 1 214 ? 1.354 -12.812 -8.576 1.00 98.00 214 ILE A O 1
ATOM 1642 N N . GLY A 1 215 ? -0.503 -13.374 -9.703 1.00 97.31 215 GLY A N 1
ATOM 1643 C CA . GLY A 1 215 ? 0.167 -13.885 -10.903 1.00 97.31 215 GLY A CA 1
ATOM 1644 C C . GLY A 1 215 ? -0.085 -12.996 -12.119 1.00 97.31 215 GLY A C 1
ATOM 1645 O O . GLY A 1 215 ? -0.956 -12.134 -12.086 1.00 97.31 215 GLY A O 1
ATOM 1646 N N . MET A 1 216 ? 0.638 -13.229 -13.216 1.00 96.94 216 MET A N 1
ATOM 1647 C CA . MET A 1 216 ? 0.340 -12.625 -14.520 1.00 96.94 216 MET A CA 1
ATOM 1648 C C . MET A 1 216 ? -0.166 -13.710 -15.471 1.00 96.94 216 MET A C 1
ATOM 1650 O O . MET A 1 216 ? 0.506 -14.723 -15.669 1.00 96.94 216 MET A O 1
ATOM 1654 N N . VAL A 1 217 ? -1.338 -13.500 -16.068 1.00 96.38 217 VAL A N 1
ATOM 1655 C CA . VAL A 1 217 ? -1.976 -14.439 -17.005 1.00 96.38 217 VAL A CA 1
ATOM 1656 C C . VAL A 1 217 ? -2.281 -13.759 -18.334 1.00 96.38 217 VAL A C 1
ATOM 1658 O O . VAL A 1 217 ? -2.406 -12.536 -18.400 1.00 96.38 217 VAL A O 1
ATOM 1661 N N . ALA A 1 218 ? -2.391 -14.547 -19.403 1.00 96.19 218 ALA A N 1
ATOM 1662 C CA . ALA A 1 218 ? -2.775 -14.027 -20.709 1.00 96.19 218 ALA A CA 1
ATOM 1663 C C . ALA A 1 218 ? -4.196 -13.448 -20.653 1.00 96.19 218 ALA A C 1
ATOM 1665 O O . ALA A 1 218 ? -5.110 -14.083 -20.127 1.00 96.19 218 ALA A O 1
ATOM 1666 N N . ALA A 1 219 ? -4.374 -12.249 -21.202 1.00 91.69 219 ALA A N 1
ATOM 1667 C CA . ALA A 1 219 ? -5.677 -11.609 -21.293 1.00 91.69 219 ALA A CA 1
ATOM 1668 C C . ALA A 1 219 ? -6.414 -12.017 -22.576 1.00 91.69 219 ALA A C 1
ATOM 1670 O O . ALA A 1 219 ? -5.802 -12.238 -23.628 1.00 91.69 219 ALA A O 1
ATOM 1671 N N . ASP A 1 220 ? -7.746 -12.032 -22.516 1.00 85.31 220 ASP A N 1
ATOM 1672 C CA . ASP A 1 220 ? -8.576 -12.167 -23.711 1.00 85.31 220 ASP A CA 1
ATOM 1673 C C . ASP A 1 220 ? -8.301 -11.001 -24.671 1.00 85.31 220 ASP A C 1
ATOM 1675 O O . ASP A 1 220 ? -8.399 -9.827 -24.302 1.00 85.31 220 ASP A O 1
ATOM 1679 N N . GLY A 1 221 ? -7.951 -11.327 -25.917 1.00 80.69 221 GLY A N 1
ATOM 1680 C CA . GLY A 1 221 ? -7.583 -10.335 -26.932 1.00 80.69 221 GLY A CA 1
ATOM 1681 C C . GLY A 1 221 ? -6.097 -9.960 -26.970 1.00 80.69 221 GLY A C 1
ATOM 1682 O O . GLY A 1 221 ? -5.725 -9.121 -27.788 1.00 80.69 221 GLY A O 1
ATOM 1683 N N . GLY A 1 222 ? -5.248 -10.611 -26.168 1.00 87.81 222 GLY A N 1
ATOM 1684 C CA . GLY A 1 222 ? -3.794 -10.425 -26.172 1.00 87.81 222 GLY A CA 1
ATOM 1685 C C . GLY A 1 222 ? -3.277 -9.566 -25.015 1.00 87.81 222 GLY A C 1
ATOM 1686 O O . GLY A 1 222 ? -4.036 -8.888 -24.327 1.00 87.81 222 GLY A O 1
ATOM 1687 N N . GLY A 1 223 ? -1.960 -9.621 -24.799 1.00 92.44 223 GLY A N 1
ATOM 1688 C CA . GLY A 1 223 ? -1.307 -9.009 -23.640 1.00 92.44 223 GLY A CA 1
ATOM 1689 C C . GLY A 1 223 ? -1.495 -9.820 -22.354 1.00 92.44 223 GLY A C 1
ATOM 1690 O O . GLY A 1 223 ? -1.944 -10.970 -22.380 1.00 92.44 223 GLY A O 1
ATOM 1691 N N . MET A 1 224 ? -1.129 -9.216 -21.226 1.00 96.00 224 MET A N 1
ATOM 1692 C CA . MET A 1 224 ? -1.177 -9.846 -19.903 1.00 96.00 224 MET A CA 1
ATOM 1693 C C . MET A 1 224 ? -2.087 -9.066 -18.949 1.00 96.00 224 MET A C 1
ATOM 1695 O O . MET A 1 224 ? -2.261 -7.856 -19.085 1.00 96.00 224 MET A O 1
ATOM 1699 N N . LEU A 1 225 ? -2.640 -9.746 -17.950 1.00 96.50 225 LEU A N 1
ATOM 1700 C CA . LEU A 1 225 ? -3.368 -9.146 -16.834 1.00 96.50 225 LEU A CA 1
ATOM 1701 C C . LEU A 1 225 ? -2.932 -9.775 -15.508 1.00 96.50 225 LEU A C 1
ATOM 1703 O O . LEU A 1 225 ? -2.591 -10.961 -15.480 1.00 96.50 225 LEU A O 1
ATOM 1707 N N . PRO A 1 226 ? -2.974 -9.012 -14.403 1.00 97.19 226 PRO A N 1
ATOM 1708 C CA . PRO A 1 226 ? -2.780 -9.587 -13.088 1.00 97.19 226 PRO A CA 1
ATOM 1709 C C . PRO A 1 226 ? -3.979 -10.455 -12.700 1.00 97.19 226 PRO A C 1
ATOM 1711 O O . PRO A 1 226 ? -5.128 -10.012 -12.720 1.00 97.19 226 PRO A O 1
ATOM 1714 N N . GLU A 1 227 ? -3.692 -11.687 -12.310 1.00 97.19 227 GLU A N 1
ATOM 1715 C CA . GLU A 1 227 ? -4.622 -12.609 -11.677 1.00 97.19 227 GLU A CA 1
ATOM 1716 C C . GLU A 1 227 ? -4.438 -12.515 -10.163 1.00 97.19 227 GLU A C 1
ATOM 1718 O O . GLU A 1 227 ? -3.383 -12.866 -9.629 1.00 97.19 227 GLU A O 1
ATOM 1723 N N . ILE A 1 228 ? -5.472 -12.050 -9.464 1.00 97.94 228 ILE A N 1
ATOM 1724 C CA . ILE A 1 228 ? -5.502 -12.086 -8.001 1.00 97.94 228 ILE A CA 1
ATOM 1725 C C . ILE A 1 228 ? -5.797 -13.522 -7.568 1.00 97.94 228 ILE A C 1
ATOM 1727 O O . ILE A 1 228 ? -6.658 -14.179 -8.151 1.00 97.94 228 ILE A O 1
ATOM 1731 N N . ARG A 1 229 ? -5.079 -14.012 -6.558 1.00 97.25 229 ARG A N 1
ATOM 1732 C CA . ARG A 1 229 ? -5.136 -15.399 -6.075 1.00 97.25 229 ARG A CA 1
ATOM 1733 C C . ARG A 1 229 ? -5.450 -15.462 -4.582 1.00 97.25 229 ARG A C 1
ATOM 1735 O O . ARG A 1 229 ? -5.502 -14.442 -3.896 1.00 97.25 229 ARG A O 1
ATOM 1742 N N . GLU A 1 230 ? -5.683 -16.676 -4.090 1.00 95.88 230 GLU A N 1
ATOM 1743 C CA . GLU A 1 230 ? -6.234 -16.935 -2.754 1.00 95.88 230 GLU A CA 1
ATOM 1744 C C . GLU A 1 230 ? -5.361 -16.417 -1.602 1.00 95.88 230 GLU A C 1
ATOM 1746 O O . GLU A 1 230 ? -5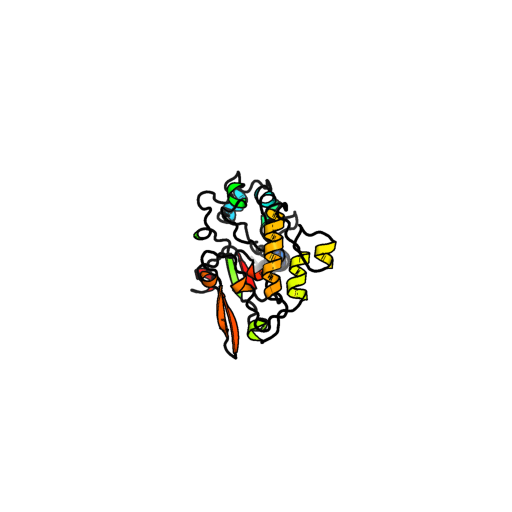.909 -16.023 -0.577 1.00 95.88 230 GLU A O 1
ATOM 1751 N N . ALA A 1 231 ? -4.037 -16.327 -1.774 1.00 96.25 231 ALA A N 1
ATOM 1752 C CA . ALA A 1 231 ? -3.149 -15.816 -0.727 1.00 96.25 231 ALA A CA 1
ATOM 1753 C C . ALA A 1 231 ? -3.093 -14.277 -0.650 1.00 96.25 231 ALA A C 1
ATOM 1755 O O . ALA A 1 231 ? -2.408 -13.717 0.204 1.00 96.25 231 ALA A O 1
ATOM 1756 N N . CYS A 1 232 ? -3.786 -13.555 -1.538 1.00 97.56 232 CYS A N 1
ATOM 1757 C CA . CYS A 1 232 ? -3.826 -12.099 -1.476 1.00 97.56 232 CYS A CA 1
ATOM 1758 C C . CYS A 1 232 ? -4.520 -11.634 -0.187 1.00 97.56 232 CYS A C 1
ATOM 1760 O O . CYS A 1 232 ? -5.699 -11.893 0.034 1.00 97.56 232 CYS A O 1
ATOM 1762 N N . ASN A 1 233 ? -3.789 -10.883 0.636 1.00 96.19 233 ASN A N 1
ATOM 1763 C CA . ASN A 1 233 ? -4.276 -10.347 1.907 1.00 96.19 233 ASN A CA 1
ATOM 1764 C C . ASN A 1 233 ? -4.756 -8.889 1.849 1.00 96.19 233 ASN A C 1
ATOM 1766 O O . ASN A 1 233 ? -5.119 -8.312 2.876 1.00 96.19 233 ASN A O 1
ATOM 1770 N N . GLY A 1 234 ? -4.729 -8.272 0.665 1.00 97.38 234 GLY A N 1
ATOM 1771 C CA . GLY A 1 234 ? -5.203 -6.904 0.472 1.00 97.38 234 GLY A CA 1
ATOM 1772 C C . GLY A 1 234 ? -4.283 -5.819 1.033 1.00 97.38 234 GLY A C 1
ATOM 1773 O O . GLY A 1 234 ? -4.762 -4.726 1.314 1.00 97.38 234 GLY A O 1
ATOM 1774 N N . CYS A 1 235 ? -2.976 -6.077 1.167 1.00 97.69 235 CYS A N 1
ATOM 1775 C CA . CYS A 1 235 ? -1.998 -5.117 1.702 1.00 97.69 235 CYS A CA 1
ATOM 1776 C C . CYS A 1 235 ? -1.935 -3.761 0.969 1.00 97.69 235 CYS A C 1
ATOM 1778 O O . CYS A 1 235 ? -1.507 -2.763 1.547 1.00 97.69 235 CYS A O 1
ATOM 1780 N N . GLY A 1 236 ? -2.363 -3.698 -0.295 1.00 98.06 236 GLY A N 1
ATOM 1781 C CA . GLY A 1 236 ? -2.446 -2.450 -1.055 1.00 98.06 236 GLY A CA 1
ATOM 1782 C C . GLY A 1 236 ? -1.183 -2.044 -1.815 1.00 98.06 236 GLY A C 1
ATOM 1783 O O . GLY A 1 236 ? -1.258 -1.101 -2.596 1.00 98.06 236 GLY A O 1
ATOM 1784 N N . ALA A 1 237 ? -0.063 -2.765 -1.688 1.00 98.38 237 ALA A N 1
ATOM 1785 C CA . ALA A 1 237 ? 1.166 -2.457 -2.435 1.00 98.38 237 ALA A CA 1
ATOM 1786 C C . ALA A 1 237 ? 0.945 -2.424 -3.963 1.00 98.38 237 ALA A C 1
ATOM 1788 O O . ALA A 1 237 ? 1.437 -1.539 -4.655 1.00 98.38 237 ALA A O 1
ATOM 1789 N N . CYS A 1 238 ? 0.123 -3.330 -4.503 1.00 98.31 238 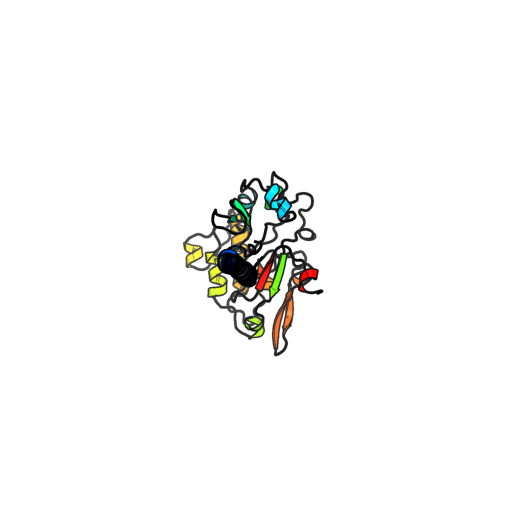CYS A N 1
ATOM 1790 C CA . CYS A 1 238 ? -0.218 -3.329 -5.929 1.00 98.31 238 CYS A CA 1
ATOM 1791 C C . CYS A 1 238 ? -0.983 -2.070 -6.379 1.00 98.31 238 CYS A C 1
ATOM 1793 O O . CYS A 1 238 ? -0.837 -1.659 -7.528 1.00 98.31 238 CYS A O 1
ATOM 1795 N N . VAL A 1 239 ? -1.772 -1.450 -5.496 1.00 98.44 239 VAL A N 1
ATOM 1796 C CA . VAL A 1 239 ? -2.515 -0.210 -5.782 1.00 98.44 239 VAL A CA 1
ATOM 1797 C C . VAL A 1 239 ? -1.576 0.991 -5.776 1.00 98.44 239 VAL A C 1
ATOM 1799 O O . VAL A 1 239 ? -1.651 1.830 -6.677 1.00 98.44 239 VAL A O 1
ATOM 1802 N N . GLU A 1 240 ? -0.661 1.036 -4.804 1.00 98.44 240 GLU A N 1
ATOM 1803 C CA . GLU A 1 240 ? 0.371 2.071 -4.713 1.00 98.44 240 GLU A CA 1
ATOM 1804 C C . GLU A 1 240 ? 1.228 2.081 -5.979 1.00 98.44 240 GLU A C 1
ATOM 1806 O O . GLU A 1 240 ? 1.396 3.119 -6.620 1.00 98.44 240 GLU A O 1
ATOM 1811 N N . LEU A 1 241 ? 1.732 0.904 -6.356 1.00 97.94 241 LEU A N 1
ATOM 1812 C CA . LEU A 1 241 ? 2.723 0.751 -7.414 1.00 97.94 241 LEU A CA 1
ATOM 1813 C C . LEU A 1 241 ? 2.114 0.746 -8.821 1.00 97.94 241 LEU A C 1
ATOM 1815 O O . LEU A 1 241 ? 2.836 0.910 -9.799 1.00 97.94 241 LEU A O 1
ATOM 1819 N N . CYS A 1 242 ? 0.794 0.590 -8.962 1.00 97.88 242 CYS A N 1
ATOM 1820 C CA . CYS A 1 242 ? 0.136 0.631 -10.265 1.00 97.88 242 CYS A CA 1
ATOM 1821 C C . CYS A 1 242 ? 0.204 2.049 -10.874 1.00 97.88 242 CYS A C 1
ATOM 1823 O O . CYS A 1 242 ? -0.385 2.988 -10.319 1.00 97.88 242 CYS A O 1
ATOM 1825 N N . PRO A 1 243 ? 0.830 2.254 -12.049 1.00 96.94 243 PRO A N 1
ATOM 1826 C CA . PRO A 1 243 ? 0.913 3.586 -12.652 1.00 96.94 243 PRO A CA 1
ATOM 1827 C C . PRO A 1 243 ? -0.456 4.141 -13.070 1.00 96.94 243 PRO A C 1
ATOM 1829 O O . PRO A 1 243 ? -0.708 5.334 -12.923 1.00 96.94 243 PRO A O 1
ATOM 1832 N N . VAL A 1 244 ? -1.351 3.258 -13.522 1.00 96.94 244 VAL A N 1
ATOM 1833 C CA . VAL A 1 244 ? -2.595 3.585 -14.247 1.00 96.94 244 VAL A CA 1
ATOM 1834 C C . VAL A 1 244 ? -3.887 3.329 -13.463 1.00 96.94 244 VAL A C 1
ATOM 1836 O O . VAL A 1 244 ? -4.962 3.420 -14.041 1.00 96.94 244 VAL A O 1
ATOM 1839 N N . ASP A 1 245 ? -3.787 3.025 -12.165 1.00 96.00 245 ASP A N 1
ATOM 1840 C CA . ASP A 1 245 ? -4.941 2.897 -11.258 1.00 96.00 245 ASP A CA 1
ATOM 1841 C C . ASP A 1 245 ? -6.020 1.916 -11.760 1.00 96.00 245 ASP A C 1
ATOM 1843 O O . ASP A 1 245 ? -7.183 2.262 -11.956 1.00 96.00 245 ASP A O 1
ATOM 1847 N N . VAL A 1 246 ? -5.605 0.679 -12.052 1.00 97.62 246 VAL A N 1
ATOM 1848 C CA . VAL A 1 246 ? -6.518 -0.389 -12.514 1.00 97.62 246 VAL A CA 1
ATOM 1849 C C . VAL A 1 246 ? -6.837 -1.421 -11.438 1.00 97.62 246 VAL A C 1
ATOM 1851 O O . VAL A 1 246 ? -7.658 -2.314 -11.661 1.00 97.62 246 VAL A O 1
ATOM 1854 N N . ILE A 1 247 ? -6.183 -1.311 -10.281 1.00 97.88 247 ILE A N 1
ATOM 1855 C CA . ILE A 1 247 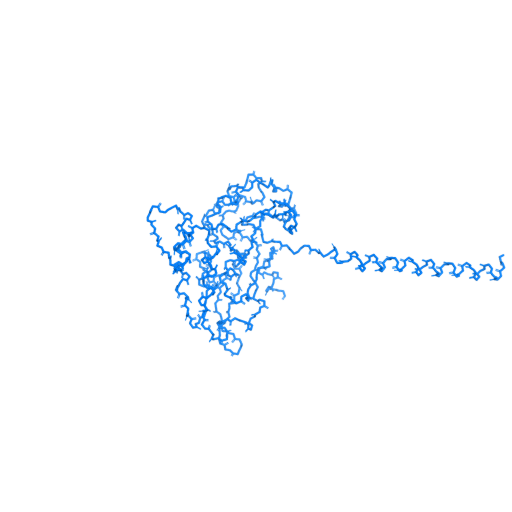? -6.330 -2.202 -9.133 1.00 97.88 247 ILE A CA 1
ATOM 1856 C C . ILE A 1 247 ? -6.782 -1.361 -7.949 1.00 97.88 247 ILE A C 1
ATOM 1858 O O . ILE A 1 247 ? -6.195 -0.320 -7.673 1.00 97.88 247 ILE A O 1
ATOM 1862 N N . LYS A 1 248 ? -7.776 -1.852 -7.213 1.00 97.25 248 LYS A N 1
ATOM 1863 C CA . LYS A 1 248 ? -8.192 -1.303 -5.920 1.00 97.25 248 LYS A CA 1
ATOM 1864 C C . LYS A 1 248 ? -8.199 -2.397 -4.864 1.00 97.25 248 LYS A C 1
ATOM 1866 O O . LYS A 1 248 ? -8.281 -3.576 -5.204 1.00 97.25 248 LYS A O 1
ATOM 1871 N N . ILE A 1 249 ? -8.168 -2.018 -3.592 1.00 97.56 249 ILE A N 1
ATOM 1872 C CA . ILE A 1 249 ? -8.440 -2.952 -2.496 1.00 97.56 249 ILE A CA 1
ATOM 1873 C C . ILE A 1 249 ? -9.916 -2.865 -2.129 1.00 97.56 249 ILE A C 1
ATOM 1875 O O . ILE A 1 249 ? -10.475 -1.773 -2.048 1.00 97.56 249 ILE A O 1
ATOM 1879 N N . ILE A 1 250 ? -10.542 -4.017 -1.909 1.00 96.25 250 ILE A N 1
ATOM 1880 C CA . ILE A 1 250 ? -11.837 -4.134 -1.247 1.00 96.25 250 ILE A CA 1
ATOM 1881 C C . ILE A 1 250 ? -11.554 -4.530 0.205 1.00 96.25 250 ILE A C 1
ATOM 1883 O O . ILE A 1 250 ? -11.172 -5.677 0.454 1.00 96.25 250 ILE A O 1
ATOM 1887 N N . PRO A 1 251 ? -11.675 -3.597 1.165 1.00 95.38 251 PRO A N 1
ATOM 1888 C CA . PRO A 1 251 ? -11.373 -3.880 2.564 1.00 95.38 251 PRO A CA 1
ATOM 1889 C C . PRO A 1 251 ? -12.313 -4.934 3.143 1.00 95.38 251 PRO A C 1
ATOM 1891 O O . PRO A 1 251 ? -13.478 -5.006 2.745 1.00 95.38 251 PRO A O 1
ATOM 1894 N N . ARG A 1 252 ? -11.814 -5.728 4.100 1.00 92.31 252 ARG A N 1
ATOM 1895 C CA . ARG A 1 252 ? -12.607 -6.728 4.848 1.00 92.31 252 ARG A CA 1
ATOM 1896 C C . ARG A 1 252 ? -13.322 -7.765 3.971 1.00 92.31 252 ARG A C 1
ATOM 1898 O O . ARG A 1 252 ? -14.352 -8.312 4.356 1.00 92.31 252 ARG A O 1
ATOM 1905 N N . LYS A 1 253 ? -12.804 -8.019 2.771 1.00 94.69 253 LYS A N 1
ATOM 1906 C CA . LYS A 1 253 ? -13.272 -9.080 1.878 1.00 94.69 253 LYS A CA 1
ATOM 1907 C C . LYS A 1 253 ? -12.155 -10.072 1.625 1.00 94.69 253 LYS A C 1
ATOM 1909 O O . LYS A 1 253 ? -11.002 -9.681 1.483 1.00 94.69 253 LYS A O 1
ATOM 1914 N N . SER A 1 254 ? -12.524 -11.342 1.574 1.00 94.38 254 SER A N 1
ATOM 1915 C CA . SER A 1 254 ? -11.647 -12.451 1.223 1.00 94.38 254 SER A CA 1
ATOM 1916 C C . SER A 1 254 ? -11.656 -12.707 -0.284 1.00 94.38 254 SER A C 1
ATOM 1918 O O . SER A 1 254 ? -12.499 -12.192 -1.026 1.00 94.38 254 SER A O 1
ATOM 1920 N N . TYR A 1 255 ? -10.750 -13.572 -0.739 1.00 94.94 255 TYR A N 1
ATOM 1921 C CA . TYR A 1 255 ? -10.785 -14.091 -2.103 1.00 94.94 255 TYR A CA 1
ATOM 1922 C C . TYR A 1 255 ? -12.135 -14.746 -2.436 1.00 94.94 255 TYR A C 1
ATOM 1924 O O . TYR A 1 255 ? -12.693 -14.511 -3.506 1.00 94.94 255 TYR A O 1
ATOM 1932 N N . ALA A 1 256 ? -12.689 -15.534 -1.508 1.00 95.00 256 ALA A N 1
ATOM 1933 C CA . ALA A 1 256 ? -13.941 -16.249 -1.726 1.00 95.00 256 ALA A CA 1
ATOM 1934 C C . ALA A 1 256 ? -15.137 -15.304 -1.914 1.00 95.00 256 ALA A C 1
ATOM 1936 O O . ALA A 1 256 ? -15.988 -15.575 -2.756 1.00 95.00 256 ALA A O 1
ATOM 1937 N N . ASP A 1 257 ? -15.167 -14.177 -1.194 1.00 94.19 257 ASP A N 1
ATOM 1938 C CA . ASP A 1 257 ? -16.248 -13.190 -1.304 1.00 94.19 257 ASP A CA 1
ATOM 1939 C C . ASP A 1 257 ? -16.357 -12.563 -2.702 1.00 94.19 257 ASP A C 1
ATOM 1941 O O . ASP A 1 257 ? -17.448 -12.161 -3.112 1.00 94.19 257 ASP A O 1
ATOM 1945 N N . ILE A 1 258 ? -15.228 -12.439 -3.409 1.00 94.19 258 ILE A N 1
ATOM 1946 C CA . ILE A 1 258 ? -15.122 -11.694 -4.672 1.00 94.19 258 ILE A CA 1
ATOM 1947 C C . ILE A 1 258 ? -14.977 -12.607 -5.894 1.00 94.19 258 ILE A C 1
ATOM 1949 O O . ILE A 1 258 ? -15.481 -12.260 -6.959 1.00 94.19 258 ILE A O 1
ATOM 1953 N N . TYR A 1 259 ? -14.286 -13.742 -5.762 1.00 89.94 259 TYR A N 1
ATOM 1954 C CA . TYR A 1 259 ? -13.871 -14.575 -6.898 1.00 89.94 259 TYR A CA 1
ATOM 1955 C C . TYR A 1 259 ? -14.444 -16.000 -6.889 1.00 89.94 259 TYR A C 1
ATOM 1957 O O . TYR A 1 259 ? -14.302 -16.704 -7.886 1.00 89.94 259 TYR A O 1
ATOM 1965 N N . LYS A 1 260 ? -15.075 -16.450 -5.793 1.00 86.12 260 LYS A N 1
ATOM 1966 C CA . LYS A 1 260 ? -15.743 -17.769 -5.713 1.00 86.12 260 LYS A CA 1
ATOM 1967 C C . LYS A 1 260 ? -17.281 -17.651 -5.685 1.00 86.12 260 LYS A C 1
ATOM 1969 O O . LYS A 1 260 ? -17.950 -18.632 -5.361 1.00 86.12 260 LYS A O 1
ATOM 1974 N N . THR A 1 261 ? -17.816 -16.468 -5.991 1.00 56.38 261 THR A N 1
ATOM 1975 C CA . THR A 1 261 ? -19.243 -16.109 -5.930 1.00 56.38 261 THR A CA 1
ATOM 1976 C C . THR A 1 261 ? -20.008 -16.379 -7.219 1.00 56.38 261 THR A C 1
ATOM 1978 O O . THR A 1 261 ? -19.422 -16.245 -8.316 1.00 56.38 261 THR A O 1
#

Foldseek 3Di:
DDPVVVVVVVVVVVVVVVVVVVVVVVCCVVCVVVPPQQQAFQADWQADDLVVLVVQQPLPCQLCVPQLFSQWDAAPPPDRNDHSHIGGDLQLTFFLLDDQSVSLVRRPRCSRPPVDRDLQPTARFAKDQQPQVQALQFVQHADEPVLLLSLLVSGPLDDPVCNVVVHDDDDPPDDPSNNVSNVLSVVLVVRHRPRRDPCLQVSQSDPPHSVQAWDWDADVVGGIDIDGHQSNRQRSNSQNNRSRRRMDTRTPYGCCRPPVD

Radius of gyration: 24.94 Å; chains: 1; bounding box: 100×35×50 Å